Protein AF-A0AAD6YYN8-F1 (afdb_monomer_lite)

Sequence (206 aa):
TIDDTARIFHTLMTEFLGYSTYAVHGTDWVSAVAYSLYSSFKTTVLAAHFVFLPFVSPSVEEITANTITLSDIQKVTEQRVIEFNAIGNGYLIEQSTKPNDIGLALYNNPVGQLGWIGANIKLWSDSRVGSLPSVLDNTAIVTSVSLDHLTDSFLSSVWIYAQNANTFKTVYTKAPTNVPLLFRQYEYNVSLWPEEYVAKVGNLVS

pLDDT: mean 94.05, std 4.23, range [74.75, 98.69]

Radius of gyration: 18.01 Å; chains: 1; bounding box: 45×35×45 Å

Foldseek 3Di:
DLLVLLVVVVCCCCVVVNQQADEEEDDDSRLLNNLSNVQPVQRRHQEYEYAHHLAAFDAPVRCVVVVPDDDPLLVLLNVLLVVCVVPVCPLLVCLQPPLQVLLVVCLQPLVSLLVNQVVNVCSQADVQEPDPPGPHYPVNSSVVSVVCNVVSNSSVVSVSSNVCVCRHHNDAAARPHLREYEYDYDSRHNHRDDPVNVVSHYNYDD

Secondary structure (DSSP, 8-state):
-HHHHHHHHHHIIIIIS--SSEEEEE-HHHHHHHHHHHHH-TTTEEEEEESS-SBPPPPHHHHHHTT----HHHHHHHHHHHHIIIII-HHHHHHHH-HHHHHHHHTT-HHHHHHHHHHHHHHTS-TTTTSTT----HHHHHHHHHHHHHTT-HHHHTHHHHHTTTSSBSS----S--SEEEE---TT-SS---HHHHTTTSEE--

Structure (mmCIF, N/CA/C/O backbone):
data_AF-A0AAD6YYN8-F1
#
_entry.id   AF-A0AAD6YYN8-F1
#
loop_
_atom_site.group_PDB
_atom_site.id
_atom_site.type_symbol
_atom_site.label_atom_id
_atom_site.label_alt_id
_atom_site.label_comp_id
_atom_site.label_asym_id
_atom_site.label_entity_id
_atom_site.label_seq_id
_atom_site.pdbx_PDB_ins_code
_atom_site.Cartn_x
_atom_site.Cartn_y
_atom_site.Cartn_z
_atom_site.occupancy
_atom_site.B_iso_or_equiv
_atom_site.auth_seq_id
_atom_site.auth_comp_id
_atom_site.auth_asym_id
_atom_site.auth_atom_id
_atom_site.pdbx_PDB_model_num
ATOM 1 N N . THR A 1 1 ? -13.419 6.040 -2.707 1.00 92.75 1 THR A N 1
ATOM 2 C CA . THR A 1 1 ? -12.193 6.638 -2.128 1.00 92.75 1 THR A CA 1
ATOM 3 C C . THR A 1 1 ? -11.593 5.683 -1.108 1.00 92.75 1 THR A C 1
ATOM 5 O O . THR A 1 1 ? -12.251 4.701 -0.778 1.00 92.75 1 THR A O 1
ATOM 8 N N . ILE A 1 2 ? -10.386 5.943 -0.595 1.00 96.31 2 ILE A N 1
ATOM 9 C CA . ILE A 1 2 ? -9.782 5.145 0.492 1.00 96.31 2 ILE A CA 1
ATOM 10 C C . ILE A 1 2 ? -10.715 5.021 1.706 1.00 96.31 2 ILE A C 1
ATOM 12 O O . ILE A 1 2 ? -10.920 3.915 2.205 1.00 96.31 2 ILE A O 1
ATOM 16 N N . ASP A 1 3 ? -11.322 6.126 2.142 1.00 95.44 3 ASP A N 1
ATOM 17 C CA . ASP A 1 3 ? -12.203 6.136 3.315 1.00 95.44 3 ASP A CA 1
ATOM 18 C C . ASP A 1 3 ? -13.524 5.397 3.059 1.00 95.44 3 ASP A C 1
ATOM 20 O O . ASP A 1 3 ? -14.037 4.713 3.946 1.00 95.44 3 ASP A O 1
ATOM 24 N N . ASP A 1 4 ? -14.052 5.450 1.831 1.00 97.12 4 ASP A N 1
ATOM 25 C CA . ASP A 1 4 ? -15.209 4.628 1.454 1.00 97.12 4 ASP A CA 1
ATOM 26 C C . ASP A 1 4 ? -14.883 3.137 1.492 1.00 97.12 4 ASP A C 1
ATOM 28 O O . ASP A 1 4 ? -15.668 2.358 2.033 1.00 97.12 4 ASP A O 1
ATOM 32 N N . THR A 1 5 ? -13.727 2.732 0.960 1.00 97.69 5 THR A N 1
ATOM 33 C CA . THR A 1 5 ? -13.281 1.333 1.012 1.00 97.69 5 THR A CA 1
ATOM 34 C C . THR A 1 5 ? -13.104 0.880 2.459 1.00 97.69 5 THR A C 1
ATOM 36 O O . THR A 1 5 ? -13.560 -0.204 2.821 1.00 97.69 5 THR A O 1
ATOM 39 N N . ALA A 1 6 ? -12.517 1.723 3.316 1.00 98.31 6 ALA A N 1
ATOM 40 C CA . ALA A 1 6 ? -12.379 1.445 4.743 1.00 98.31 6 ALA A CA 1
ATOM 41 C C . ALA A 1 6 ? -13.748 1.249 5.413 1.00 98.31 6 ALA A C 1
ATOM 43 O O . ALA A 1 6 ? -13.950 0.268 6.127 1.00 98.31 6 ALA A O 1
ATOM 44 N N . ARG A 1 7 ? -14.721 2.124 5.139 1.00 98.50 7 ARG A N 1
ATOM 45 C CA . ARG A 1 7 ? -16.092 1.987 5.650 1.00 98.50 7 ARG A CA 1
ATOM 46 C C . ARG A 1 7 ? -16.759 0.694 5.174 1.00 98.50 7 ARG A C 1
ATOM 48 O O . ARG A 1 7 ? -17.375 0.013 5.986 1.00 98.50 7 ARG A O 1
ATOM 55 N N . ILE A 1 8 ? -16.604 0.329 3.900 1.00 98.56 8 ILE A N 1
ATOM 56 C CA . ILE A 1 8 ? -17.140 -0.926 3.347 1.00 98.56 8 ILE A CA 1
ATOM 57 C C . ILE A 1 8 ? -16.526 -2.140 4.055 1.00 98.56 8 ILE A C 1
ATOM 59 O O . ILE A 1 8 ? -17.256 -3.044 4.456 1.00 98.56 8 ILE A O 1
ATOM 63 N N . PHE A 1 9 ? -15.206 -2.158 4.257 1.00 98.56 9 PHE A N 1
ATOM 64 C CA . PHE A 1 9 ? -14.535 -3.246 4.975 1.00 98.56 9 PHE A CA 1
ATOM 65 C C . PHE A 1 9 ? -14.952 -3.321 6.443 1.00 98.56 9 PHE A C 1
ATOM 67 O O . PHE A 1 9 ? -15.169 -4.419 6.949 1.00 98.56 9 PHE A O 1
ATOM 74 N N . HIS A 1 10 ? -15.118 -2.182 7.117 1.00 98.69 10 HIS A N 1
ATOM 75 C CA . HIS A 1 10 ? -15.632 -2.162 8.484 1.00 98.69 10 HIS A CA 1
ATOM 76 C C . HIS A 1 10 ? -17.030 -2.787 8.562 1.00 98.69 10 HIS A C 1
ATOM 78 O O . HIS A 1 10 ? -17.232 -3.708 9.348 1.00 98.69 10 HIS A O 1
ATOM 84 N N . THR A 1 11 ? -17.954 -2.355 7.697 1.00 98.62 11 THR A N 1
ATOM 85 C CA . THR A 1 11 ? -19.314 -2.907 7.605 1.00 98.62 11 THR A CA 1
ATOM 86 C C . THR A 1 11 ? -19.305 -4.407 7.301 1.00 98.62 11 THR A C 1
ATOM 88 O O . THR A 1 11 ? -20.029 -5.162 7.945 1.00 98.62 11 THR A O 1
ATOM 91 N N . LEU A 1 12 ? -18.464 -4.873 6.370 1.00 98.62 12 LEU A N 1
ATOM 92 C CA . LEU A 1 12 ? -18.304 -6.304 6.091 1.00 98.62 12 LEU A CA 1
ATOM 93 C C . LEU A 1 12 ? -17.928 -7.079 7.362 1.00 98.62 12 LEU A C 1
ATOM 95 O O . LEU A 1 12 ? -18.556 -8.088 7.680 1.00 98.62 12 LEU A O 1
ATOM 99 N N . MET A 1 13 ? -16.919 -6.603 8.092 1.00 98.62 13 MET A N 1
ATOM 100 C CA . MET A 1 13 ? -16.430 -7.282 9.290 1.00 98.62 13 MET A CA 1
ATOM 101 C C . MET A 1 13 ? -17.475 -7.311 10.405 1.00 98.62 13 MET A C 1
ATOM 103 O O . MET A 1 13 ? -17.673 -8.359 11.017 1.00 98.62 13 MET A O 1
ATOM 107 N N . THR A 1 14 ? -18.153 -6.193 10.664 1.00 98.44 14 THR A N 1
ATOM 108 C CA . THR A 1 14 ? -19.036 -6.050 11.828 1.00 98.44 14 THR A CA 1
ATOM 109 C C . THR A 1 14 ? -20.464 -6.517 11.562 1.00 98.44 14 THR A C 1
ATOM 111 O O . THR A 1 14 ? -21.006 -7.282 12.357 1.00 98.44 14 THR A O 1
ATOM 114 N N . GLU A 1 15 ? -21.076 -6.097 10.456 1.00 98.31 15 GLU A N 1
ATOM 115 C CA . GLU A 1 15 ? -22.502 -6.327 10.189 1.00 98.31 15 GLU A CA 1
ATOM 116 C C . GLU A 1 15 ? -22.764 -7.655 9.476 1.00 98.31 15 GLU A C 1
ATOM 118 O O . GLU A 1 15 ? -23.776 -8.302 9.737 1.00 98.31 15 GLU A O 1
ATOM 123 N N . PHE A 1 16 ? -21.856 -8.082 8.593 1.00 98.44 16 PHE A N 1
ATOM 124 C CA . PHE A 1 16 ? -22.060 -9.280 7.772 1.00 98.44 16 PHE A CA 1
ATOM 125 C C . PHE A 1 16 ? -21.337 -10.510 8.317 1.00 98.44 16 PHE A C 1
ATOM 127 O O . PHE A 1 16 ? -21.902 -11.602 8.321 1.00 98.44 16 PHE A O 1
ATOM 134 N N . LEU A 1 17 ? -20.097 -10.347 8.782 1.00 98.38 17 LEU A N 1
ATOM 135 C CA . LEU A 1 17 ? -19.304 -11.444 9.343 1.00 98.38 17 LEU A CA 1
ATOM 136 C C . LEU A 1 17 ? -19.436 -11.566 10.871 1.00 98.38 17 LEU A C 1
ATOM 138 O O . LEU A 1 17 ? -19.061 -12.594 11.432 1.00 98.38 17 LEU A O 1
ATOM 142 N N . GLY A 1 18 ? -19.989 -10.551 11.545 1.00 98.31 18 GLY A N 1
ATOM 143 C CA . GLY A 1 18 ? -20.280 -10.583 12.982 1.00 98.31 18 GLY A CA 1
ATOM 144 C C . GLY A 1 18 ? -19.060 -10.425 13.896 1.00 98.31 18 GLY A C 1
ATOM 145 O O . GLY A 1 18 ? -19.149 -10.711 15.092 1.00 98.31 18 GLY A O 1
ATOM 146 N N . TYR A 1 19 ? -17.917 -9.973 13.373 1.00 98.44 19 TYR A N 1
ATOM 147 C CA . TYR A 1 19 ? -16.732 -9.694 14.180 1.00 98.44 19 TYR A CA 1
ATOM 148 C C . TYR A 1 19 ? -16.892 -8.361 14.912 1.00 98.44 19 TYR A C 1
ATOM 150 O O . TYR A 1 19 ? -16.799 -7.289 14.317 1.00 98.44 19 TYR A O 1
ATOM 158 N N . SER A 1 20 ? -17.090 -8.420 16.231 1.00 97.19 20 SER A N 1
ATOM 159 C CA . SER A 1 20 ? -17.168 -7.225 17.084 1.00 97.19 20 SER A CA 1
ATOM 160 C C . SER A 1 20 ? -15.836 -6.479 17.187 1.00 97.19 20 SER A C 1
ATOM 162 O O . SER A 1 20 ? -15.820 -5.264 17.389 1.00 97.19 20 SER A O 1
ATOM 164 N N . THR A 1 21 ? -14.722 -7.194 17.026 1.00 98.44 21 THR A N 1
ATOM 165 C CA . THR A 1 21 ? -13.371 -6.641 16.967 1.00 98.44 21 THR A CA 1
ATOM 166 C C . THR A 1 21 ? -12.503 -7.414 15.976 1.00 98.44 21 THR A C 1
ATOM 168 O O . THR A 1 21 ? -12.736 -8.596 15.718 1.00 98.44 21 THR A O 1
ATOM 171 N N . TYR A 1 22 ? -11.503 -6.749 15.398 1.00 98.69 22 TYR A N 1
ATOM 172 C CA . TYR A 1 22 ? -10.579 -7.353 14.437 1.00 98.69 22 TYR A CA 1
ATOM 173 C C . TYR A 1 22 ? -9.228 -6.627 14.407 1.00 98.69 22 TYR A C 1
ATOM 175 O O . TYR A 1 22 ? -9.070 -5.526 14.934 1.00 98.69 22 TYR A O 1
ATOM 183 N N . ALA A 1 23 ? -8.230 -7.259 13.792 1.00 98.44 23 ALA A N 1
ATOM 184 C CA . ALA A 1 23 ? -6.964 -6.622 13.447 1.00 98.44 23 ALA A CA 1
ATOM 185 C C . ALA A 1 23 ? -6.960 -6.250 11.962 1.00 98.44 23 ALA A C 1
ATOM 187 O O . ALA A 1 23 ? -7.618 -6.906 11.152 1.00 98.44 23 ALA A O 1
ATOM 188 N N . VAL A 1 24 ? -6.209 -5.214 11.600 1.00 98.50 24 VAL A N 1
ATOM 189 C CA . VAL A 1 24 ? -6.023 -4.816 10.201 1.00 98.50 24 VAL A CA 1
ATOM 190 C C . VAL A 1 24 ? -4.596 -5.074 9.757 1.00 98.50 24 VAL A C 1
ATOM 192 O O . VAL A 1 24 ? -3.649 -4.882 10.518 1.00 98.50 24 VAL A O 1
ATOM 195 N N . HIS A 1 25 ? -4.444 -5.491 8.507 1.00 98.25 25 HIS A N 1
ATOM 196 C CA . HIS A 1 25 ? -3.152 -5.598 7.854 1.00 98.25 25 HIS A CA 1
ATOM 197 C C . HIS A 1 25 ? -3.153 -4.769 6.572 1.00 98.25 25 HIS A C 1
ATOM 199 O O . HIS A 1 25 ? -4.133 -4.793 5.829 1.00 98.25 25 HIS A O 1
ATOM 205 N N . GLY A 1 26 ? -2.072 -4.029 6.326 1.00 96.19 26 GLY A N 1
ATOM 206 C CA . GLY A 1 26 ? -1.958 -3.136 5.179 1.00 96.19 26 GLY A CA 1
ATOM 207 C C . GLY A 1 26 ? -0.591 -3.186 4.503 1.00 96.19 26 GLY A C 1
ATOM 208 O O . GLY A 1 26 ? 0.452 -3.096 5.154 1.00 96.19 26 GLY A O 1
ATOM 209 N N . THR A 1 27 ? -0.624 -3.266 3.177 1.00 95.62 27 THR A N 1
ATOM 210 C CA . THR A 1 27 ? 0.508 -3.071 2.263 1.00 95.62 27 THR A CA 1
ATOM 211 C C . THR A 1 27 ? 0.035 -2.271 1.052 1.00 95.62 27 THR A C 1
ATOM 213 O O . THR A 1 27 ? -1.171 -2.252 0.797 1.00 95.62 27 THR A O 1
ATOM 216 N N . ASP A 1 28 ? 0.950 -1.646 0.311 1.00 94.12 28 ASP A N 1
ATOM 217 C CA . ASP A 1 28 ? 0.654 -0.883 -0.912 1.00 94.12 28 ASP A CA 1
ATOM 218 C C . ASP A 1 28 ? -0.588 0.029 -0.738 1.00 94.12 28 ASP A C 1
ATOM 220 O O . ASP A 1 28 ? -0.756 0.634 0.320 1.00 94.12 28 ASP A O 1
ATOM 224 N N . TRP A 1 29 ? -1.519 0.112 -1.689 1.00 95.50 29 TRP A N 1
ATOM 225 C CA . TRP A 1 29 ? -2.748 0.903 -1.540 1.00 95.50 29 TRP A CA 1
ATOM 226 C C . TRP A 1 29 ? -3.628 0.487 -0.355 1.00 95.50 29 TRP A C 1
ATOM 228 O O . TRP A 1 29 ? -4.314 1.321 0.246 1.00 95.50 29 TRP A O 1
ATOM 238 N N . VAL A 1 30 ? -3.594 -0.790 0.031 1.00 95.81 30 VAL A N 1
ATOM 239 C CA . VAL A 1 30 ? -4.339 -1.286 1.195 1.00 95.81 30 VAL A CA 1
ATOM 240 C C . VAL A 1 30 ? -3.722 -0.774 2.499 1.00 95.81 30 VAL A C 1
ATOM 242 O O . VAL A 1 30 ? -4.424 -0.723 3.506 1.00 95.81 30 VAL A O 1
ATOM 245 N N . SER A 1 31 ? -2.474 -0.285 2.514 1.00 97.00 31 SER A N 1
ATOM 246 C CA . SER A 1 31 ? -1.935 0.411 3.688 1.00 97.00 31 SER A CA 1
ATOM 247 C C . SER A 1 31 ? -2.737 1.666 4.006 1.00 97.00 31 SER A C 1
ATOM 249 O O . SER A 1 31 ? -2.976 1.946 5.175 1.00 97.00 31 SER A O 1
ATOM 251 N N . ALA A 1 32 ? -3.212 2.398 2.997 1.00 97.19 32 ALA A N 1
ATOM 252 C CA . ALA A 1 32 ? -4.049 3.576 3.203 1.00 97.19 32 ALA A CA 1
ATOM 253 C C . ALA A 1 32 ? -5.435 3.209 3.734 1.00 97.19 32 ALA A C 1
ATOM 255 O O . ALA A 1 32 ? -5.917 3.830 4.682 1.00 97.19 32 ALA A O 1
ATOM 256 N N . VAL A 1 33 ? -6.041 2.155 3.186 1.00 97.88 33 VAL A N 1
ATOM 257 C CA . VAL A 1 33 ? -7.337 1.642 3.656 1.00 97.88 33 VAL A CA 1
ATOM 258 C C . VAL A 1 33 ? -7.231 1.138 5.097 1.00 97.88 33 VAL A C 1
ATOM 260 O O . VAL A 1 33 ? -8.023 1.530 5.952 1.00 97.88 33 VAL A O 1
ATOM 263 N N . ALA A 1 34 ? -6.224 0.316 5.396 1.00 98.06 34 ALA A N 1
ATOM 264 C CA . ALA A 1 34 ? -5.978 -0.213 6.733 1.00 98.06 34 ALA A CA 1
ATOM 265 C C . ALA A 1 34 ? -5.631 0.895 7.737 1.00 98.06 34 ALA A C 1
ATOM 267 O O . ALA A 1 34 ? -6.062 0.835 8.886 1.00 98.06 34 ALA A O 1
ATOM 268 N N . TYR A 1 35 ? -4.912 1.936 7.314 1.00 97.75 35 TYR A N 1
ATOM 269 C CA . TYR A 1 35 ? -4.628 3.096 8.155 1.00 97.75 35 TYR A CA 1
ATOM 270 C C . TYR A 1 35 ? -5.878 3.935 8.437 1.00 97.75 35 TYR A C 1
ATOM 272 O O . TYR A 1 35 ? -6.082 4.360 9.575 1.00 97.75 35 TYR A O 1
ATOM 280 N N . SER A 1 36 ? -6.757 4.118 7.446 1.00 97.62 36 SER A N 1
ATOM 281 C CA . SER A 1 36 ? -8.066 4.749 7.653 1.00 97.62 36 SER A CA 1
ATOM 282 C C . SER A 1 36 ? -8.923 3.933 8.628 1.00 97.62 36 SER A C 1
ATOM 284 O O . SER A 1 36 ? -9.475 4.494 9.577 1.00 97.62 36 SER A O 1
ATOM 286 N N . LEU A 1 37 ? -8.940 2.600 8.494 1.00 98.56 37 LEU A N 1
ATOM 287 C CA . LEU A 1 37 ? -9.604 1.709 9.450 1.00 98.56 37 LEU A CA 1
ATOM 288 C C . LEU A 1 37 ? -9.050 1.869 10.876 1.00 98.56 37 LEU A C 1
ATOM 290 O O . LEU A 1 37 ? -9.810 2.066 11.826 1.00 98.56 37 LEU A O 1
ATOM 294 N N . TYR A 1 38 ? -7.724 1.811 11.010 1.00 98.25 38 TYR A N 1
ATOM 295 C CA . TYR A 1 38 ? -6.984 1.959 12.265 1.00 98.25 38 TYR A CA 1
ATOM 296 C C . TYR A 1 38 ? -7.254 3.303 12.955 1.00 98.25 38 TYR A C 1
ATOM 298 O O . TYR A 1 38 ? -7.463 3.354 14.168 1.00 98.25 38 TYR A O 1
ATOM 306 N N . SER A 1 39 ? -7.289 4.385 12.178 1.00 97.38 39 SER A N 1
ATOM 307 C CA . SER A 1 39 ? -7.531 5.746 12.658 1.00 97.38 39 SER A CA 1
ATOM 308 C C . SER A 1 39 ? -8.988 5.966 13.082 1.00 97.38 39 SER A C 1
ATOM 310 O O . SER A 1 39 ? -9.252 6.553 14.135 1.00 97.38 39 SER A O 1
ATOM 312 N N . SER A 1 40 ? -9.939 5.480 12.280 1.00 97.75 40 SER A N 1
ATOM 313 C CA . SER A 1 40 ? -11.359 5.832 12.405 1.00 97.75 40 SER A CA 1
ATOM 314 C C . SER A 1 40 ? -12.146 4.905 13.334 1.00 97.75 40 SER A C 1
ATOM 316 O O . SER A 1 40 ? -13.029 5.369 14.054 1.00 97.75 40 SER A O 1
ATOM 318 N N . PHE A 1 41 ? -11.821 3.609 13.377 1.00 97.69 41 PHE A N 1
ATOM 319 C CA . PHE A 1 41 ? -12.626 2.596 14.077 1.00 97.69 41 PHE A CA 1
ATOM 320 C C . PHE A 1 41 ? -11.926 2.016 15.314 1.00 97.69 41 PHE A C 1
ATOM 322 O O . PHE A 1 41 ? -11.974 0.814 15.577 1.00 97.69 41 PHE A O 1
ATOM 329 N N . LYS A 1 42 ? -11.301 2.890 16.111 1.00 94.19 42 LYS A N 1
ATOM 330 C CA . LYS A 1 42 ? -10.442 2.563 17.270 1.00 94.19 42 LYS A CA 1
ATOM 331 C C . LYS A 1 42 ? -11.061 1.722 18.397 1.00 94.19 42 LYS A C 1
ATOM 333 O O . LYS A 1 42 ? -10.336 1.274 19.276 1.00 94.19 42 LYS A O 1
ATOM 338 N N . THR A 1 43 ? -12.380 1.540 18.419 1.00 95.56 43 THR A N 1
ATOM 339 C CA . THR A 1 43 ? -13.069 0.652 19.375 1.00 95.56 43 THR A CA 1
ATOM 340 C C . THR A 1 43 ? -13.236 -0.775 18.853 1.00 95.56 43 THR A C 1
ATOM 342 O O . THR A 1 43 ? -13.485 -1.677 19.645 1.00 95.56 43 THR A O 1
ATOM 345 N N . THR A 1 44 ? -13.102 -0.983 17.540 1.00 98.06 44 THR A N 1
ATOM 346 C CA . THR A 1 44 ? -13.265 -2.292 16.880 1.00 98.06 44 THR A CA 1
ATOM 347 C C . THR A 1 44 ? -11.945 -2.827 16.334 1.00 98.06 44 THR A C 1
ATOM 349 O O . THR A 1 44 ? -11.689 -4.025 16.423 1.00 98.06 44 THR A O 1
ATOM 352 N N . VAL A 1 45 ? -11.066 -1.951 15.838 1.00 98.50 45 VAL A N 1
ATOM 353 C CA . VAL A 1 45 ? -9.704 -2.322 15.445 1.00 98.50 45 VAL A CA 1
ATOM 354 C C . VAL A 1 45 ? -8.835 -2.427 16.695 1.00 98.50 45 VAL A C 1
ATOM 356 O O . VAL A 1 45 ? -8.637 -1.429 17.383 1.00 98.50 45 VAL A O 1
ATOM 359 N N . LEU A 1 46 ? -8.303 -3.618 16.985 1.00 97.94 46 LEU A N 1
ATOM 360 C CA . LEU A 1 46 ? -7.490 -3.886 18.186 1.00 97.94 46 LEU A CA 1
ATOM 361 C C . LEU A 1 46 ? -5.991 -4.028 17.922 1.00 97.94 46 LEU A C 1
ATOM 363 O O . LEU A 1 46 ? -5.205 -4.014 18.866 1.00 97.94 46 LEU A O 1
ATOM 367 N N . ALA A 1 47 ? -5.591 -4.141 16.660 1.00 98.06 47 ALA A N 1
ATOM 368 C CA . ALA A 1 47 ? -4.199 -4.073 16.238 1.00 98.06 47 ALA A CA 1
ATOM 369 C C . ALA A 1 47 ? -4.127 -3.676 14.763 1.00 98.06 47 ALA A C 1
ATOM 371 O O . ALA A 1 47 ? -5.034 -3.991 13.985 1.00 98.06 47 ALA A O 1
ATOM 372 N N . ALA A 1 48 ? -3.037 -3.027 14.372 1.00 98.25 48 ALA A N 1
ATOM 373 C CA . ALA A 1 48 ? -2.724 -2.762 12.977 1.00 98.25 48 ALA A CA 1
ATOM 374 C C . ALA A 1 48 ? -1.316 -3.257 12.651 1.00 98.25 48 ALA A C 1
ATOM 376 O O . ALA A 1 48 ? -0.371 -2.941 13.362 1.00 98.25 48 ALA A O 1
ATOM 377 N N . HIS A 1 49 ? -1.170 -4.026 11.579 1.00 98.44 49 HIS A N 1
ATOM 378 C CA . HIS A 1 49 ? 0.119 -4.503 11.094 1.00 98.44 49 HIS A CA 1
ATOM 379 C C . HIS A 1 49 ? 0.384 -3.946 9.699 1.00 98.44 49 HIS A C 1
ATOM 381 O O . HIS A 1 49 ? -0.377 -4.203 8.767 1.00 98.44 49 HIS A O 1
ATOM 387 N N . PHE A 1 50 ? 1.483 -3.225 9.532 1.00 98.00 50 PHE A N 1
ATOM 388 C CA . PHE A 1 50 ? 1.851 -2.607 8.266 1.00 98.00 50 PHE A CA 1
ATOM 389 C C . PHE A 1 50 ? 3.186 -3.133 7.757 1.00 98.00 50 PHE A C 1
ATOM 391 O O . PHE A 1 50 ? 4.119 -3.376 8.517 1.00 98.00 50 PHE A O 1
ATOM 398 N N . VAL A 1 51 ? 3.277 -3.280 6.442 1.00 95.62 51 VAL A N 1
ATOM 399 C CA . VAL A 1 51 ? 4.545 -3.558 5.737 1.00 95.62 51 VAL A CA 1
ATOM 400 C C . VAL A 1 51 ? 4.837 -2.498 4.668 1.00 95.62 51 VAL A C 1
ATOM 402 O O . VAL A 1 51 ? 5.849 -2.542 3.976 1.00 95.62 51 VAL A O 1
ATOM 405 N N . PHE A 1 52 ? 3.930 -1.527 4.562 1.00 94.94 52 PHE A N 1
ATOM 406 C CA . PHE A 1 52 ? 3.995 -0.297 3.787 1.00 94.94 52 PHE A CA 1
ATOM 407 C C . PHE A 1 52 ? 3.141 0.745 4.528 1.00 94.94 52 PHE A C 1
ATOM 409 O O . PHE A 1 52 ? 2.204 0.362 5.236 1.00 94.94 52 PHE A O 1
ATOM 416 N N . LEU A 1 53 ? 3.433 2.039 4.390 1.00 95.94 53 LEU A N 1
ATOM 417 C CA . LEU A 1 53 ? 2.671 3.114 5.037 1.00 95.94 53 LEU A CA 1
ATOM 418 C C . LEU A 1 53 ? 2.066 4.071 4.001 1.00 95.94 53 LEU A C 1
ATOM 420 O O . LEU A 1 53 ? 2.669 4.290 2.955 1.00 95.94 53 LEU A O 1
ATOM 424 N N . PRO A 1 54 ? 0.900 4.691 4.277 1.00 95.12 54 PRO A N 1
ATOM 425 C CA . PRO A 1 54 ? 0.244 5.629 3.359 1.00 95.12 54 PRO A CA 1
ATOM 426 C C . PRO A 1 54 ? 0.877 7.029 3.387 1.00 95.12 54 PRO A C 1
ATOM 428 O O . PRO A 1 54 ? 0.199 8.051 3.454 1.00 95.12 54 PRO A O 1
ATOM 431 N N . PHE A 1 55 ? 2.201 7.070 3.366 1.00 95.38 55 PHE A N 1
ATOM 432 C CA . PHE A 1 55 ? 3.014 8.273 3.390 1.00 95.38 55 PHE A CA 1
ATOM 433 C C . PHE A 1 55 ? 4.183 8.077 2.426 1.00 95.38 55 PHE A C 1
ATOM 435 O O . PHE A 1 55 ? 4.495 6.953 2.036 1.00 95.38 55 PHE A O 1
ATOM 442 N N . VAL A 1 56 ? 4.831 9.164 2.031 1.00 93.50 56 VAL A N 1
ATOM 443 C CA . VAL A 1 56 ? 6.097 9.079 1.297 1.00 93.50 56 VAL A CA 1
ATOM 444 C C . VAL A 1 56 ? 7.199 8.771 2.308 1.00 93.50 56 VAL A C 1
ATOM 446 O O . VAL A 1 56 ? 7.314 9.481 3.308 1.00 93.50 56 VAL A O 1
ATOM 449 N N . SER A 1 57 ? 7.977 7.709 2.081 1.00 93.94 57 SER A N 1
ATOM 450 C CA . SER A 1 57 ? 9.131 7.378 2.928 1.00 93.94 57 SER A CA 1
ATOM 451 C C . SER A 1 57 ? 10.133 8.531 2.970 1.00 93.94 57 SER A C 1
ATOM 453 O O . SER A 1 57 ? 10.236 9.254 1.975 1.00 93.94 57 SER A O 1
ATOM 455 N N . PRO A 1 58 ? 10.886 8.701 4.070 1.00 95.00 58 PRO A N 1
ATOM 456 C CA . PRO A 1 58 ? 11.864 9.772 4.170 1.00 95.00 58 PRO A CA 1
ATOM 457 C C . PRO A 1 58 ? 12.908 9.701 3.054 1.00 95.00 58 PRO A C 1
ATOM 459 O O . PRO A 1 58 ? 13.323 8.612 2.642 1.00 95.00 58 PRO A O 1
ATOM 462 N N . SER A 1 59 ? 13.350 10.864 2.586 1.00 93.69 59 SER A N 1
ATOM 463 C CA . SER A 1 59 ? 14.458 10.968 1.639 1.00 93.69 59 SER A CA 1
ATOM 464 C C . SER A 1 59 ? 15.804 10.662 2.308 1.00 93.69 59 SER A C 1
ATOM 466 O O . SER A 1 59 ? 15.932 10.667 3.535 1.00 93.69 59 SER A O 1
ATOM 468 N N . VAL A 1 60 ? 16.843 10.433 1.500 1.00 93.00 60 VAL A N 1
ATOM 469 C CA . VAL A 1 60 ? 18.220 10.230 1.990 1.00 93.00 60 VAL A CA 1
ATOM 470 C C . VAL A 1 60 ? 18.701 11.453 2.779 1.00 93.00 60 VAL A C 1
ATOM 472 O O . VAL A 1 60 ? 19.351 11.326 3.821 1.00 93.00 60 VAL A O 1
ATOM 475 N N . GLU A 1 61 ? 18.341 12.651 2.319 1.00 94.31 61 GLU A N 1
ATOM 476 C CA . GLU A 1 61 ? 18.639 13.909 3.002 1.00 94.31 61 GLU A CA 1
ATOM 477 C C . GLU A 1 61 ? 17.938 13.976 4.359 1.00 94.31 61 GLU A C 1
ATOM 479 O O . GLU A 1 61 ? 18.558 14.364 5.347 1.00 94.31 61 GLU A O 1
ATOM 484 N N . GLU A 1 62 ? 16.673 13.561 4.436 1.00 94.94 62 GLU A N 1
ATOM 485 C CA . GLU A 1 62 ? 15.916 13.533 5.687 1.00 94.94 62 GLU A CA 1
ATOM 486 C C . GLU A 1 62 ? 16.462 12.487 6.669 1.00 94.94 62 GLU A C 1
ATOM 488 O O . GLU A 1 62 ? 16.542 12.757 7.869 1.00 94.94 62 GLU A O 1
ATOM 493 N N . ILE A 1 63 ? 16.875 11.311 6.194 1.00 95.12 63 ILE A N 1
ATOM 494 C CA . ILE A 1 63 ? 17.536 10.282 7.016 1.00 95.12 63 ILE A CA 1
ATOM 495 C C . ILE A 1 63 ? 18.851 10.831 7.585 1.00 95.12 63 ILE A C 1
ATOM 497 O O . ILE A 1 63 ? 19.081 10.765 8.797 1.00 95.12 63 ILE A O 1
ATOM 501 N N . THR A 1 64 ? 19.674 11.442 6.729 1.00 93.94 64 THR A N 1
ATOM 502 C CA . THR A 1 64 ? 20.973 12.020 7.105 1.00 93.94 64 THR A CA 1
ATOM 503 C C . THR A 1 64 ? 20.809 13.178 8.088 1.00 93.94 64 THR A C 1
ATOM 505 O O . THR A 1 64 ? 21.476 13.213 9.122 1.00 93.94 64 THR A O 1
ATOM 508 N N . ALA A 1 65 ? 19.888 14.107 7.816 1.00 95.69 65 ALA A N 1
ATOM 509 C CA . ALA A 1 65 ? 19.634 15.275 8.659 1.00 95.69 65 ALA A CA 1
ATOM 510 C C . ALA A 1 65 ? 19.134 14.896 10.061 1.00 95.69 65 ALA A C 1
ATOM 512 O O . ALA A 1 65 ? 19.435 15.589 11.030 1.00 95.69 65 ALA A O 1
ATOM 513 N N . ASN A 1 66 ? 18.406 13.782 10.184 1.00 94.69 66 ASN A N 1
ATOM 514 C CA . ASN A 1 66 ? 17.936 13.266 11.470 1.00 94.69 66 ASN A CA 1
ATOM 515 C C . ASN A 1 66 ? 18.933 12.301 12.137 1.00 94.69 66 ASN A C 1
ATOM 517 O O . ASN A 1 66 ? 18.627 11.760 13.195 1.00 94.69 66 ASN A O 1
ATOM 521 N N . THR A 1 67 ? 20.132 12.112 11.568 1.00 95.31 67 THR A N 1
ATOM 522 C CA . THR A 1 67 ? 21.193 11.239 12.115 1.00 95.31 67 THR A CA 1
ATOM 523 C C . THR A 1 67 ? 20.716 9.795 12.346 1.00 95.31 67 THR A C 1
ATOM 525 O O . THR A 1 67 ? 21.118 9.126 13.298 1.00 95.31 67 THR A O 1
ATOM 528 N N . ILE A 1 68 ? 19.831 9.301 11.478 1.00 95.50 68 ILE A N 1
ATOM 529 C CA . ILE A 1 68 ? 19.275 7.950 11.593 1.00 95.50 68 ILE A CA 1
ATOM 530 C C . ILE A 1 68 ? 20.290 6.946 11.050 1.00 95.50 68 ILE A C 1
ATOM 532 O O . ILE A 1 68 ? 20.757 7.056 9.916 1.00 95.50 68 ILE A O 1
ATOM 536 N N . THR A 1 69 ? 20.629 5.944 11.861 1.00 94.19 69 THR A N 1
ATOM 537 C CA . THR A 1 69 ? 21.558 4.883 11.457 1.00 94.19 69 THR A CA 1
ATOM 538 C C . THR A 1 69 ? 20.791 3.744 10.802 1.00 94.19 69 THR A C 1
ATOM 540 O O . THR A 1 69 ? 20.026 3.042 11.458 1.00 94.19 69 THR A O 1
ATOM 543 N N . LEU A 1 70 ? 21.026 3.531 9.508 1.00 93.75 70 LEU A N 1
ATOM 544 C CA . LEU A 1 70 ? 20.417 2.427 8.773 1.00 93.75 70 LEU A CA 1
ATOM 545 C C . LEU A 1 70 ? 21.147 1.104 9.044 1.00 93.75 70 LEU A C 1
ATOM 547 O O . LEU A 1 70 ? 22.377 1.020 8.961 1.00 93.75 70 LEU A O 1
ATOM 551 N N . SER A 1 71 ? 20.376 0.047 9.291 1.00 91.94 71 SER A N 1
ATOM 552 C CA . SER A 1 71 ? 20.851 -1.339 9.212 1.00 91.94 71 SER A CA 1
ATOM 553 C C . SER A 1 71 ? 21.275 -1.706 7.784 1.00 91.94 71 SER A C 1
ATOM 555 O O . SER A 1 71 ? 20.921 -1.028 6.819 1.00 91.94 71 SER A O 1
ATOM 557 N N . ASP A 1 72 ? 21.997 -2.813 7.614 1.00 90.06 72 ASP A N 1
ATOM 558 C CA . ASP A 1 72 ? 22.467 -3.224 6.284 1.00 90.06 72 ASP A CA 1
ATOM 559 C C . ASP A 1 72 ? 21.312 -3.527 5.314 1.00 90.06 72 ASP A C 1
ATOM 561 O O . ASP A 1 72 ? 21.364 -3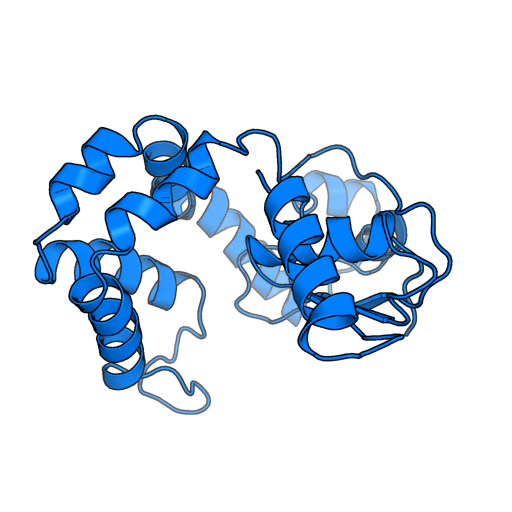.123 4.154 1.00 90.06 72 ASP A O 1
ATOM 565 N N . ILE A 1 73 ? 20.215 -4.120 5.803 1.00 87.25 73 ILE A N 1
ATOM 566 C CA . ILE A 1 73 ? 18.989 -4.335 5.011 1.00 87.25 73 ILE A CA 1
ATOM 567 C C . ILE A 1 73 ? 18.366 -2.996 4.590 1.00 87.25 73 ILE A C 1
ATOM 569 O O . ILE A 1 73 ? 17.905 -2.842 3.456 1.00 87.25 73 ILE A O 1
ATOM 573 N N . GLN A 1 74 ? 18.362 -2.003 5.481 1.00 92.25 74 GLN A N 1
ATOM 574 C CA . GLN A 1 74 ? 17.818 -0.680 5.177 1.00 92.25 74 GLN A CA 1
ATOM 575 C C . GLN A 1 74 ? 18.680 0.085 4.169 1.00 92.25 74 GLN A C 1
ATOM 577 O O . GLN A 1 74 ? 18.114 0.770 3.327 1.00 92.25 74 GLN A O 1
ATOM 582 N N . LYS A 1 75 ? 20.010 -0.076 4.174 1.00 91.31 75 LYS A N 1
ATOM 583 C CA . LYS A 1 75 ? 20.889 0.496 3.133 1.00 91.31 75 LYS A CA 1
ATOM 584 C C . LYS A 1 75 ? 20.604 -0.104 1.755 1.00 91.31 75 LYS A C 1
ATOM 586 O O . LYS A 1 75 ? 20.562 0.621 0.768 1.00 91.31 75 LYS A O 1
ATOM 591 N N . VAL A 1 76 ? 20.366 -1.418 1.678 1.00 90.12 76 VAL A N 1
ATOM 592 C CA . VAL A 1 76 ? 19.938 -2.070 0.425 1.00 90.12 76 VAL A CA 1
ATOM 593 C C . VAL A 1 76 ? 18.586 -1.517 -0.031 1.00 90.12 76 VAL A C 1
ATOM 595 O O . VAL A 1 76 ? 18.420 -1.171 -1.200 1.00 90.12 76 VAL A O 1
ATOM 598 N N . THR A 1 77 ? 17.639 -1.375 0.899 1.00 91.75 77 THR A N 1
ATOM 599 C CA . THR A 1 77 ? 16.316 -0.799 0.614 1.00 91.75 77 THR A CA 1
ATOM 600 C C . THR A 1 77 ? 16.433 0.656 0.137 1.00 91.75 77 THR A C 1
ATOM 602 O O . THR A 1 77 ? 15.769 1.033 -0.822 1.00 91.75 77 THR A O 1
ATOM 605 N N . GLU A 1 78 ? 17.299 1.471 0.747 1.00 93.50 78 GLU A N 1
ATOM 606 C CA . GLU A 1 78 ? 17.540 2.869 0.360 1.00 93.50 78 GLU A CA 1
ATOM 607 C C . GLU A 1 78 ? 17.935 2.986 -1.116 1.00 93.50 78 GLU A C 1
ATOM 609 O O . GLU A 1 78 ? 17.344 3.771 -1.856 1.00 93.50 78 GLU A O 1
ATOM 614 N N . GLN A 1 79 ? 18.872 2.151 -1.577 1.00 91.00 79 GLN A N 1
ATOM 615 C CA . GLN A 1 79 ? 19.288 2.145 -2.982 1.00 91.00 79 GLN A CA 1
ATOM 616 C C . GLN A 1 79 ? 18.127 1.800 -3.925 1.00 91.00 79 GLN A C 1
ATOM 618 O O . GLN A 1 79 ? 17.986 2.408 -4.985 1.00 91.00 79 GLN A O 1
ATOM 623 N N . ARG A 1 80 ? 17.241 0.887 -3.515 1.00 90.94 80 ARG A N 1
ATOM 624 C CA . ARG A 1 80 ? 16.033 0.545 -4.282 1.00 90.94 80 ARG A CA 1
ATOM 625 C C . ARG A 1 80 ? 15.017 1.682 -4.311 1.00 90.94 80 ARG A C 1
ATOM 627 O O . ARG A 1 80 ? 14.379 1.883 -5.338 1.00 90.94 80 ARG A O 1
ATOM 634 N N . VAL A 1 81 ? 14.876 2.443 -3.224 1.00 91.31 81 VAL A N 1
ATOM 635 C CA . VAL A 1 81 ? 14.027 3.647 -3.187 1.00 91.31 81 VAL A CA 1
ATOM 636 C C . VAL A 1 81 ? 14.559 4.709 -4.151 1.00 91.31 81 VAL A C 1
ATOM 638 O O . VAL A 1 81 ? 13.776 5.306 -4.889 1.00 91.31 81 VAL A O 1
ATOM 641 N N . ILE A 1 82 ? 15.879 4.916 -4.196 1.00 91.88 82 ILE A N 1
ATOM 642 C CA . ILE A 1 82 ? 16.521 5.840 -5.146 1.00 91.88 82 ILE A CA 1
ATOM 643 C C . ILE A 1 82 ? 16.225 5.410 -6.589 1.00 91.88 82 ILE A C 1
ATOM 645 O O . ILE A 1 82 ? 15.766 6.225 -7.390 1.00 91.88 82 ILE A O 1
ATOM 649 N N . GLU A 1 83 ? 16.431 4.132 -6.915 1.00 90.88 83 GLU A N 1
ATOM 650 C CA . GLU A 1 83 ? 16.142 3.587 -8.247 1.00 90.88 83 GLU A CA 1
ATOM 651 C C . GLU A 1 83 ? 14.651 3.706 -8.603 1.00 90.88 83 GLU A C 1
ATOM 653 O O . GLU A 1 83 ? 14.299 4.181 -9.685 1.00 90.88 83 GLU A O 1
ATOM 658 N N . PHE A 1 84 ? 13.758 3.352 -7.677 1.00 91.12 84 PHE A N 1
ATOM 659 C CA . PHE A 1 84 ? 12.314 3.457 -7.877 1.00 91.12 84 PHE A CA 1
ATOM 660 C C . PHE A 1 84 ? 11.872 4.900 -8.147 1.00 91.12 84 PHE A C 1
ATOM 662 O O . PHE A 1 84 ? 11.087 5.141 -9.065 1.00 91.12 84 PHE A O 1
ATOM 669 N N . ASN A 1 85 ? 12.408 5.867 -7.404 1.00 90.06 85 ASN A N 1
ATOM 670 C CA . ASN A 1 85 ? 12.103 7.281 -7.609 1.00 90.06 85 ASN A CA 1
ATOM 671 C C . ASN A 1 85 ? 12.641 7.815 -8.942 1.00 90.06 85 ASN A C 1
ATOM 673 O O . ASN A 1 85 ? 12.024 8.707 -9.526 1.00 90.06 85 ASN A O 1
ATOM 677 N N . ALA A 1 86 ? 13.764 7.279 -9.423 1.00 90.88 86 ALA A N 1
ATOM 678 C CA . ALA A 1 86 ? 14.370 7.691 -10.683 1.00 90.88 86 ALA A CA 1
ATOM 679 C C . ALA A 1 86 ? 13.645 7.116 -11.911 1.00 90.88 86 ALA A C 1
ATOM 681 O O . ALA A 1 86 ? 13.445 7.838 -12.887 1.00 90.88 86 ALA A O 1
ATOM 682 N N . ILE A 1 87 ? 13.286 5.825 -11.887 1.00 89.75 87 ILE A N 1
ATOM 683 C CA . ILE A 1 87 ? 12.796 5.109 -13.082 1.00 89.75 87 ILE A CA 1
ATOM 684 C C . ILE A 1 87 ? 11.587 4.190 -12.846 1.00 89.75 87 ILE A C 1
ATOM 686 O O . ILE A 1 87 ? 10.977 3.727 -13.807 1.00 89.75 87 ILE A O 1
ATOM 690 N N . GLY A 1 88 ? 11.223 3.902 -11.595 1.00 89.44 88 GLY A N 1
ATOM 691 C CA . GLY A 1 88 ? 10.215 2.891 -11.246 1.00 89.44 88 GLY A CA 1
ATOM 692 C C . GLY A 1 88 ? 8.783 3.407 -11.080 1.00 89.44 88 GLY A C 1
ATOM 693 O O . GLY A 1 88 ? 7.855 2.606 -10.987 1.00 89.44 88 GLY A O 1
ATOM 694 N N . ASN A 1 89 ? 8.573 4.725 -11.049 1.00 91.31 89 ASN A N 1
ATOM 695 C CA . ASN A 1 89 ? 7.282 5.344 -10.720 1.00 91.31 89 ASN A CA 1
ATOM 696 C C . ASN A 1 89 ? 6.443 5.785 -11.941 1.00 91.31 89 ASN A C 1
ATOM 698 O O . ASN A 1 89 ? 5.381 6.380 -11.768 1.00 91.31 89 ASN A O 1
ATOM 702 N N . GLY A 1 90 ? 6.856 5.474 -13.175 1.00 94.00 90 GLY A N 1
ATOM 703 C CA . GLY A 1 90 ? 6.127 5.891 -14.384 1.00 94.00 90 GLY A CA 1
ATOM 704 C C . GLY A 1 90 ? 4.675 5.394 -14.432 1.00 94.00 90 GLY A C 1
ATOM 705 O O . GLY A 1 90 ? 3.772 6.137 -14.819 1.00 94.00 90 GLY A O 1
ATOM 706 N N . TYR A 1 91 ? 4.427 4.170 -13.950 1.00 94.06 91 TYR A N 1
ATOM 707 C CA . TYR A 1 91 ? 3.078 3.597 -13.875 1.00 94.06 91 TYR A CA 1
ATOM 708 C C . TYR A 1 91 ? 2.136 4.426 -12.981 1.00 94.06 91 TYR A C 1
ATOM 710 O O . TYR A 1 91 ? 0.951 4.547 -13.289 1.00 94.06 91 TYR A O 1
ATOM 718 N N . LEU A 1 92 ? 2.662 4.997 -11.888 1.00 92.94 92 LEU A N 1
ATOM 719 C CA . LEU A 1 92 ? 1.917 5.808 -10.926 1.00 92.94 92 LEU A CA 1
ATOM 720 C C . LEU A 1 92 ? 1.459 7.108 -11.589 1.00 92.94 92 LEU A C 1
ATOM 722 O O . LEU A 1 92 ? 0.308 7.503 -11.415 1.00 92.94 92 LEU A O 1
ATOM 726 N N . ILE A 1 93 ? 2.326 7.741 -12.384 1.00 94.31 93 ILE A N 1
ATOM 727 C CA . ILE A 1 93 ? 2.005 8.972 -13.122 1.00 94.31 93 ILE A CA 1
ATOM 728 C C . ILE A 1 93 ? 0.898 8.703 -14.144 1.00 94.31 93 ILE A C 1
ATOM 730 O O . ILE A 1 93 ? -0.113 9.411 -14.152 1.00 94.31 93 ILE A O 1
ATOM 734 N N . GLU A 1 94 ? 1.056 7.664 -14.966 1.00 96.62 94 GLU A N 1
ATOM 735 C CA . GLU A 1 94 ? 0.089 7.321 -16.015 1.00 96.62 94 GLU A CA 1
ATOM 736 C C . GLU A 1 94 ? -1.287 6.994 -15.418 1.00 96.62 94 GLU A C 1
ATOM 738 O O . GLU A 1 94 ? -2.291 7.598 -15.790 1.00 96.62 94 GLU A O 1
ATOM 743 N N . GLN A 1 95 ? -1.347 6.113 -14.415 1.00 96.00 95 GLN A N 1
ATOM 744 C CA . GLN A 1 95 ? -2.619 5.716 -13.799 1.00 96.00 95 GLN A CA 1
ATOM 745 C C . GLN A 1 95 ? -3.275 6.849 -12.997 1.00 96.00 95 GLN A C 1
ATOM 747 O O . GLN A 1 95 ? -4.500 6.910 -12.910 1.00 96.00 95 GLN A O 1
ATOM 752 N N . SER A 1 96 ? -2.493 7.781 -12.443 1.00 95.56 96 SER A N 1
ATOM 753 C CA . SER A 1 96 ? -3.047 8.932 -11.713 1.00 95.56 96 SER A CA 1
ATOM 754 C C . SER A 1 96 ? -3.615 10.007 -12.635 1.00 95.56 96 SER A C 1
ATOM 756 O O . SER A 1 96 ? -4.537 10.721 -12.248 1.00 95.56 96 SER A O 1
ATOM 758 N N . THR A 1 97 ? -3.060 10.160 -13.839 1.00 96.25 97 THR A N 1
ATOM 759 C CA . THR A 1 97 ? -3.387 11.287 -14.728 1.00 96.25 97 THR A CA 1
ATOM 760 C C . THR A 1 97 ? -4.264 10.888 -15.907 1.00 96.25 97 THR A C 1
ATOM 762 O O . THR A 1 97 ? -5.094 11.689 -16.342 1.00 96.25 97 THR A O 1
ATOM 765 N N . LYS A 1 98 ? -4.112 9.659 -16.408 1.00 97.00 98 LYS A N 1
ATOM 766 C CA . LYS A 1 98 ? -4.749 9.132 -17.619 1.00 97.00 98 LYS A CA 1
ATOM 767 C C . LYS A 1 98 ? -5.355 7.728 -17.410 1.00 97.00 98 LYS A C 1
ATOM 769 O O . LYS A 1 98 ? -5.209 6.873 -18.282 1.00 97.00 98 LYS A O 1
ATOM 774 N N . PRO A 1 99 ? -6.095 7.463 -16.309 1.00 96.50 99 PRO A N 1
ATOM 775 C CA . PRO A 1 99 ? -6.589 6.118 -15.978 1.00 96.50 99 PRO A CA 1
ATOM 776 C C . PRO A 1 99 ? -7.452 5.491 -17.084 1.00 96.50 99 PRO A C 1
ATOM 778 O O . PRO A 1 99 ? -7.340 4.298 -17.345 1.00 96.50 99 PRO A O 1
ATOM 781 N N . ASN A 1 100 ? -8.283 6.285 -17.768 1.00 96.38 100 ASN A N 1
ATOM 782 C CA . ASN A 1 100 ? -9.101 5.790 -18.878 1.00 96.38 100 ASN A CA 1
ATOM 783 C C . ASN A 1 100 ? -8.264 5.433 -20.108 1.00 96.38 100 ASN A C 1
ATOM 785 O O . ASN A 1 100 ? -8.559 4.433 -20.754 1.00 96.38 100 ASN A O 1
ATOM 789 N N . ASP A 1 101 ? -7.238 6.223 -20.428 1.00 97.19 101 ASP A N 1
ATOM 790 C CA . ASP A 1 101 ? -6.433 6.015 -21.633 1.00 97.19 101 ASP A CA 1
ATOM 791 C C . ASP A 1 101 ? -5.637 4.709 -21.491 1.00 97.19 101 ASP A C 1
ATOM 793 O O . ASP A 1 101 ? -5.756 3.819 -22.337 1.00 97.19 101 ASP A O 1
ATOM 797 N N . ILE A 1 102 ? -4.916 4.537 -20.374 1.00 97.00 102 ILE A N 1
ATOM 798 C CA . ILE A 1 102 ? -4.180 3.296 -20.092 1.00 97.00 102 ILE A CA 1
ATOM 799 C C . ILE A 1 102 ? -5.121 2.110 -19.856 1.00 97.00 102 ILE A C 1
ATOM 801 O O . ILE A 1 102 ? -4.863 1.006 -20.340 1.00 97.00 102 ILE A O 1
ATOM 805 N N . GLY A 1 103 ? -6.237 2.334 -19.159 1.00 96.00 103 GLY A N 1
ATOM 806 C CA . GLY A 1 103 ? -7.237 1.311 -18.876 1.00 96.00 103 GLY A CA 1
ATOM 807 C C . GLY A 1 103 ? -7.847 0.735 -20.151 1.00 96.00 103 GLY A C 1
ATOM 808 O O . GLY A 1 103 ? -7.893 -0.482 -20.308 1.00 96.00 103 GLY A O 1
ATOM 809 N N . LEU A 1 104 ? -8.253 1.591 -21.095 1.00 94.94 104 LEU A N 1
ATOM 810 C CA . LEU A 1 104 ? -8.796 1.168 -22.389 1.00 94.94 104 LEU A CA 1
ATOM 811 C C . LEU A 1 104 ? -7.722 0.561 -23.297 1.00 94.94 104 LEU A C 1
ATOM 813 O O . LEU A 1 104 ? -8.005 -0.421 -23.984 1.00 94.94 104 LEU A O 1
ATOM 817 N N . ALA A 1 105 ? -6.493 1.085 -23.279 1.00 96.44 105 ALA A N 1
ATOM 818 C CA . ALA A 1 105 ? -5.382 0.521 -24.048 1.00 96.44 105 ALA A CA 1
ATOM 819 C C . ALA A 1 105 ? -5.057 -0.930 -23.644 1.00 96.44 105 ALA A C 1
ATOM 821 O O . ALA A 1 105 ? -4.614 -1.723 -24.480 1.00 96.44 105 ALA A O 1
ATOM 822 N N . LEU A 1 106 ? -5.290 -1.286 -22.376 1.00 96.25 106 LEU A N 1
ATOM 823 C CA . LEU A 1 106 ? -4.986 -2.607 -21.825 1.00 96.25 106 LEU A CA 1
ATOM 824 C C . LEU A 1 106 ? -6.220 -3.493 -21.573 1.00 96.25 106 LEU A C 1
ATOM 826 O O . LEU A 1 106 ? -6.035 -4.676 -21.297 1.00 96.25 106 LEU A O 1
ATOM 830 N N . TYR A 1 107 ? -7.450 -2.984 -21.726 1.00 89.88 107 TYR A N 1
ATOM 831 C CA . TYR A 1 107 ? -8.714 -3.633 -21.318 1.00 89.88 107 TYR A CA 1
ATOM 832 C C . TYR A 1 107 ? -8.876 -5.091 -21.781 1.00 89.88 107 TYR A C 1
ATOM 834 O O . TYR A 1 107 ? -9.336 -5.923 -21.014 1.00 89.88 107 TYR A O 1
ATOM 842 N N . ASN A 1 108 ? -8.426 -5.437 -22.988 1.00 88.69 108 ASN A N 1
ATOM 843 C CA . ASN A 1 108 ? -8.465 -6.811 -23.503 1.00 88.69 108 ASN A CA 1
ATOM 844 C C . ASN A 1 108 ? -7.141 -7.203 -24.180 1.00 88.69 108 ASN A C 1
ATOM 846 O O . ASN A 1 108 ? -7.109 -7.787 -25.263 1.00 88.69 108 ASN A O 1
ATOM 850 N N . ASN A 1 109 ? -6.021 -6.798 -23.580 1.00 95.81 109 ASN A N 1
ATOM 851 C CA . ASN A 1 109 ? -4.688 -7.058 -24.110 1.00 95.81 109 ASN A CA 1
ATOM 852 C C . ASN A 1 109 ? -3.851 -7.833 -23.080 1.00 95.81 109 ASN A C 1
ATOM 854 O O . ASN A 1 109 ? -3.102 -7.210 -22.328 1.00 95.81 109 ASN A O 1
ATOM 858 N N . PRO A 1 110 ? -3.934 -9.176 -23.032 1.00 95.94 110 PRO A N 1
ATOM 859 C CA . PRO A 1 110 ? -3.251 -9.969 -22.007 1.00 95.94 110 PRO A CA 1
ATOM 860 C C . PRO A 1 110 ? -1.722 -9.840 -22.074 1.00 95.94 110 PRO A C 1
ATOM 862 O O . PRO A 1 110 ? -1.053 -9.860 -21.044 1.00 95.94 110 PRO A O 1
ATOM 865 N N . VAL A 1 111 ? -1.150 -9.648 -23.268 1.00 97.38 111 VAL A N 1
ATOM 866 C CA . VAL A 1 111 ? 0.297 -9.414 -23.429 1.00 97.38 111 VAL A CA 1
ATOM 867 C C . VAL A 1 111 ? 0.684 -8.033 -22.897 1.00 97.38 111 VAL A C 1
ATOM 869 O O . VAL A 1 111 ? 1.694 -7.900 -22.208 1.00 97.38 111 VAL A O 1
ATOM 872 N N . GLY A 1 112 ? -0.130 -7.012 -23.171 1.00 97.00 112 GLY A N 1
ATOM 873 C CA . GLY A 1 112 ? 0.053 -5.666 -22.631 1.00 97.00 112 GLY A CA 1
ATOM 874 C C . GLY A 1 112 ? -0.089 -5.625 -21.109 1.00 97.00 112 GLY A C 1
ATOM 875 O O . GLY A 1 112 ? 0.768 -5.059 -20.435 1.00 97.00 112 GLY A O 1
ATOM 876 N N . GLN A 1 113 ? -1.110 -6.286 -20.558 1.00 97.19 113 GLN A N 1
ATOM 877 C CA . GLN A 1 113 ? -1.305 -6.417 -19.112 1.00 97.19 113 GLN A CA 1
ATOM 878 C C . GLN A 1 113 ? -0.143 -7.174 -18.457 1.00 97.19 113 GLN A C 1
ATOM 880 O O . GLN A 1 113 ? 0.359 -6.737 -17.424 1.00 97.19 113 GLN A O 1
ATOM 885 N N . LEU A 1 114 ? 0.362 -8.247 -19.081 1.00 97.06 114 LEU A N 1
ATOM 886 C CA . LEU A 1 114 ? 1.558 -8.946 -18.602 1.00 97.06 114 LEU A CA 1
ATOM 887 C C .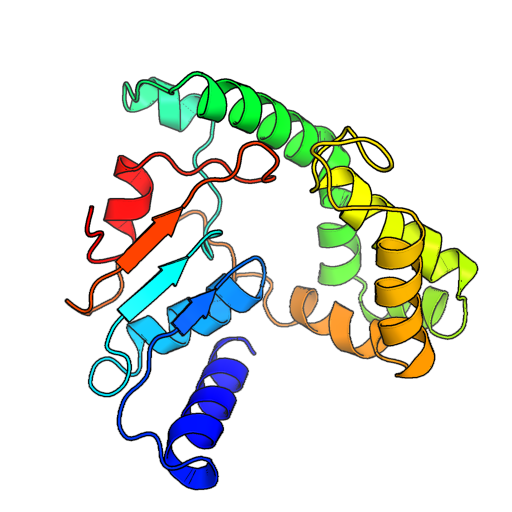 LEU A 1 114 ? 2.792 -8.039 -18.611 1.00 97.06 114 LEU A C 1
ATOM 889 O O . LEU A 1 114 ? 3.559 -8.048 -17.650 1.00 97.06 114 LEU A O 1
ATOM 893 N N . GLY A 1 115 ? 2.976 -7.243 -19.665 1.00 96.12 115 GLY A N 1
ATOM 894 C CA . GLY A 1 115 ? 4.052 -6.257 -19.736 1.00 96.12 115 GLY A CA 1
ATOM 895 C C . GLY A 1 115 ? 3.943 -5.187 -18.647 1.00 96.12 115 GLY A C 1
ATOM 896 O O . GLY A 1 115 ? 4.944 -4.849 -18.027 1.00 96.12 115 GLY A O 1
ATOM 897 N N . TRP A 1 116 ? 2.734 -4.697 -18.375 1.00 96.31 116 TRP A N 1
ATOM 898 C CA . TRP A 1 116 ? 2.486 -3.611 -17.427 1.00 96.31 116 TRP A CA 1
ATOM 899 C C . TRP A 1 116 ? 2.535 -4.069 -15.963 1.00 96.31 116 TRP A C 1
ATOM 901 O O . TRP A 1 116 ? 3.315 -3.558 -15.160 1.00 96.31 116 TRP A O 1
ATOM 911 N N . ILE A 1 117 ? 1.731 -5.071 -15.609 1.00 95.56 117 ILE A N 1
ATOM 912 C CA . ILE A 1 117 ? 1.622 -5.603 -14.246 1.00 95.56 117 ILE A CA 1
ATOM 913 C C . ILE A 1 117 ? 2.852 -6.454 -13.914 1.00 95.56 117 ILE A C 1
ATOM 915 O O . ILE A 1 117 ? 3.447 -6.310 -12.846 1.00 95.56 117 ILE A O 1
ATOM 919 N N . GLY A 1 118 ? 3.271 -7.325 -14.835 1.00 93.81 118 GLY A N 1
ATOM 920 C CA . GLY A 1 118 ? 4.390 -8.239 -14.611 1.00 93.81 118 GLY A CA 1
ATOM 921 C C . GLY A 1 118 ? 5.728 -7.523 -14.426 1.00 93.81 118 GLY A C 1
ATOM 922 O O . GLY A 1 118 ? 6.542 -7.977 -13.620 1.00 93.81 118 GLY A O 1
ATOM 923 N N . ALA A 1 119 ? 5.953 -6.392 -15.107 1.00 90.44 119 ALA A N 1
ATOM 924 C CA . ALA A 1 119 ? 7.141 -5.567 -14.884 1.00 90.44 119 ALA A CA 1
ATOM 925 C C . ALA A 1 119 ? 7.186 -5.013 -13.451 1.00 90.44 119 ALA A C 1
ATOM 927 O O . ALA A 1 119 ? 8.219 -5.126 -12.794 1.00 90.44 119 ALA A O 1
ATOM 928 N N . ASN A 1 120 ? 6.059 -4.508 -12.940 1.00 91.44 120 ASN A N 1
ATOM 929 C CA . ASN A 1 120 ? 5.957 -4.003 -11.570 1.00 91.44 120 ASN A CA 1
ATOM 930 C C . ASN A 1 120 ? 6.154 -5.112 -10.527 1.00 91.44 120 ASN A C 1
ATOM 932 O O . ASN A 1 120 ? 6.944 -4.941 -9.601 1.00 91.44 120 ASN A O 1
ATOM 936 N N . ILE A 1 121 ? 5.519 -6.280 -10.709 1.00 91.56 121 ILE A N 1
ATOM 937 C CA . ILE A 1 121 ? 5.702 -7.428 -9.803 1.00 91.56 121 ILE A CA 1
ATOM 938 C C . ILE A 1 121 ? 7.184 -7.809 -9.715 1.00 91.56 121 ILE A C 1
ATOM 940 O O . ILE A 1 121 ? 7.699 -8.013 -8.618 1.00 91.56 121 ILE A O 1
ATOM 944 N N . LYS A 1 122 ? 7.889 -7.878 -10.851 1.00 88.12 122 LYS A N 1
ATOM 945 C CA . LYS A 1 122 ? 9.328 -8.179 -10.867 1.00 88.12 122 LYS A CA 1
ATOM 946 C C . LYS A 1 122 ? 10.157 -7.082 -10.206 1.00 88.12 122 LYS A C 1
ATOM 948 O O . LYS A 1 122 ? 11.073 -7.401 -9.455 1.00 88.12 122 LYS A O 1
ATOM 953 N N . LEU A 1 123 ? 9.839 -5.815 -10.469 1.00 86.50 123 LEU A N 1
ATOM 954 C CA . LEU A 1 123 ? 10.577 -4.675 -9.929 1.00 86.50 123 LEU A CA 1
ATOM 955 C C . LEU A 1 123 ? 10.502 -4.620 -8.397 1.00 86.50 123 LEU A C 1
ATOM 957 O O . LEU A 1 123 ? 11.511 -4.348 -7.752 1.00 86.50 123 LEU A O 1
ATOM 961 N N . TRP A 1 124 ? 9.336 -4.900 -7.807 1.00 88.19 124 TRP A N 1
ATOM 962 C CA . TRP A 1 124 ? 9.084 -4.731 -6.365 1.00 88.19 124 TRP A CA 1
ATOM 963 C C . TRP A 1 124 ? 9.334 -5.991 -5.528 1.00 88.19 124 TRP A C 1
ATOM 965 O O . TRP A 1 124 ? 9.085 -5.992 -4.324 1.00 88.19 124 TRP A O 1
ATOM 975 N N . SER A 1 125 ? 9.818 -7.062 -6.155 1.00 88.19 125 SER A N 1
ATOM 976 C CA . SER A 1 125 ? 10.039 -8.356 -5.509 1.00 88.19 125 SER A CA 1
ATOM 977 C C . SER A 1 125 ? 11.523 -8.687 -5.365 1.00 88.19 125 SER A C 1
ATOM 979 O O . SER A 1 125 ? 12.400 -7.980 -5.862 1.00 88.19 125 SER A O 1
ATOM 981 N N . ASP A 1 126 ? 11.795 -9.799 -4.682 1.00 87.00 126 ASP A N 1
ATOM 982 C CA . ASP A 1 126 ? 13.114 -10.428 -4.649 1.00 87.00 126 ASP A CA 1
ATOM 983 C C . ASP A 1 126 ? 13.638 -10.666 -6.073 1.00 87.00 126 ASP A C 1
ATOM 985 O O . ASP A 1 126 ? 13.006 -11.363 -6.872 1.00 87.00 126 ASP A O 1
ATOM 989 N N . SER A 1 127 ? 14.808 -10.096 -6.376 1.00 83.31 127 SER A N 1
ATOM 990 C CA . SER A 1 127 ? 15.426 -10.119 -7.707 1.00 83.31 127 SER A CA 1
ATOM 991 C C . SER A 1 127 ? 15.846 -11.517 -8.167 1.00 83.31 127 SER A C 1
ATOM 993 O O . SER A 1 127 ? 16.093 -11.724 -9.355 1.00 83.31 127 SER A O 1
ATOM 995 N N . ARG A 1 128 ? 15.867 -12.502 -7.264 1.00 84.12 128 ARG A N 1
ATOM 996 C CA . ARG A 1 128 ? 16.189 -13.910 -7.542 1.00 84.12 128 ARG A CA 1
ATOM 997 C C . ARG A 1 128 ? 15.003 -14.696 -8.116 1.00 84.12 128 ARG A C 1
ATOM 999 O O . ARG A 1 128 ? 14.937 -15.905 -7.930 1.00 84.12 128 ARG A O 1
ATOM 1006 N N . VAL A 1 129 ? 14.052 -14.038 -8.782 1.00 79.56 129 VAL A N 1
ATOM 1007 C CA . VAL A 1 129 ? 12.856 -14.657 -9.394 1.00 79.56 129 VAL A CA 1
ATOM 1008 C C . VAL A 1 129 ? 13.200 -15.955 -10.135 1.00 79.56 129 VAL A C 1
ATOM 1010 O O . VAL A 1 129 ? 14.086 -15.976 -10.988 1.00 79.56 129 VAL A O 1
ATOM 1013 N N . GLY A 1 130 ? 12.482 -17.037 -9.826 1.00 80.25 130 GLY A N 1
ATOM 1014 C CA . GLY A 1 130 ? 12.733 -18.369 -10.393 1.00 80.25 130 GLY A CA 1
ATOM 1015 C C . GLY A 1 130 ? 13.883 -19.146 -9.735 1.00 80.25 130 GLY A C 1
ATOM 1016 O O . GLY A 1 130 ? 14.214 -20.238 -10.193 1.00 80.25 130 GLY A O 1
ATOM 1017 N N . SER A 1 131 ? 14.478 -18.619 -8.662 1.00 80.31 131 SER A N 1
ATOM 1018 C CA . SER A 1 131 ? 15.503 -19.288 -7.856 1.00 80.31 131 SER A CA 1
ATOM 1019 C C . SER A 1 131 ? 15.305 -19.034 -6.361 1.00 80.31 131 SER A C 1
ATOM 1021 O O . SER A 1 131 ? 14.919 -17.946 -5.937 1.00 80.31 131 SER A O 1
ATOM 1023 N N . LEU A 1 132 ? 15.591 -20.043 -5.534 1.00 80.06 132 LEU A N 1
ATOM 1024 C CA . LEU A 1 132 ? 15.521 -19.887 -4.081 1.00 80.06 132 LEU A CA 1
ATOM 1025 C C . LEU A 1 132 ? 16.494 -18.794 -3.594 1.00 80.06 132 LEU A C 1
ATOM 1027 O O . LEU A 1 132 ? 17.591 -18.663 -4.140 1.00 80.06 132 LEU A O 1
ATOM 1031 N N . PRO A 1 133 ? 16.136 -18.035 -2.543 1.00 82.25 133 PRO A N 1
ATOM 1032 C CA . PRO A 1 133 ? 14.944 -18.169 -1.701 1.00 82.25 133 PRO A CA 1
ATOM 1033 C C . PRO A 1 133 ? 13.686 -17.460 -2.236 1.00 82.25 133 PRO A C 1
ATOM 1035 O O . PRO A 1 133 ? 12.675 -17.457 -1.535 1.00 82.25 133 PRO A O 1
ATOM 1038 N N . SER A 1 134 ? 13.715 -16.868 -3.437 1.00 84.94 134 SER A N 1
ATOM 1039 C CA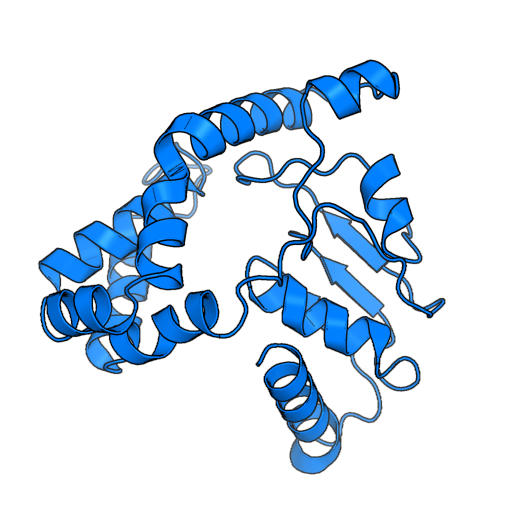 . SER A 1 134 ? 12.525 -16.227 -4.001 1.00 84.94 134 SER A CA 1
ATOM 1040 C C . SER A 1 134 ? 11.431 -17.264 -4.241 1.00 84.94 134 SER A C 1
ATOM 1042 O O . SER A 1 134 ? 11.650 -18.292 -4.881 1.00 84.94 134 SER A O 1
ATOM 1044 N N . VAL A 1 135 ? 10.238 -16.979 -3.722 1.00 86.19 135 VAL A N 1
ATOM 1045 C CA . VAL A 1 135 ? 9.025 -17.767 -3.989 1.00 86.19 135 VAL A CA 1
ATOM 1046 C C . VAL A 1 135 ? 8.283 -17.273 -5.231 1.00 86.19 135 VAL A C 1
ATOM 1048 O O . VAL A 1 135 ? 7.292 -17.875 -5.633 1.00 86.19 135 VAL A O 1
ATOM 1051 N N . LEU A 1 136 ? 8.739 -16.165 -5.829 1.00 89.75 136 LEU A N 1
ATOM 1052 C CA . LEU A 1 136 ? 8.164 -15.635 -7.054 1.00 89.75 136 LEU A CA 1
ATOM 1053 C C . LEU A 1 136 ? 8.717 -16.413 -8.250 1.00 89.75 136 LEU A C 1
ATOM 1055 O O . LEU A 1 136 ? 9.927 -16.445 -8.489 1.00 89.75 136 LEU A O 1
ATOM 1059 N N . ASP A 1 137 ? 7.817 -16.990 -9.035 1.00 90.25 137 ASP A N 1
ATOM 1060 C CA . ASP A 1 137 ? 8.123 -17.634 -10.305 1.00 90.25 137 ASP A CA 1
ATOM 1061 C C . ASP A 1 137 ? 7.221 -17.096 -11.430 1.00 90.25 137 ASP A C 1
ATOM 1063 O O . ASP A 1 137 ? 6.343 -16.250 -11.228 1.00 90.25 137 ASP A O 1
ATOM 1067 N N . ASN A 1 138 ? 7.453 -17.570 -12.656 1.00 91.12 138 ASN A N 1
ATOM 1068 C CA . ASN A 1 138 ? 6.652 -17.152 -13.807 1.00 91.12 138 ASN A CA 1
ATOM 1069 C C . ASN A 1 138 ? 5.177 -17.554 -13.662 1.00 91.12 138 ASN A C 1
ATOM 1071 O O . ASN A 1 138 ? 4.308 -16.835 -14.151 1.00 91.12 138 ASN A O 1
ATOM 1075 N N . THR A 1 139 ? 4.889 -18.667 -12.981 1.00 93.25 139 THR A N 1
ATOM 1076 C CA . THR A 1 139 ? 3.521 -19.144 -12.751 1.00 93.25 139 THR A CA 1
ATOM 1077 C C . THR A 1 139 ? 2.759 -18.170 -11.865 1.00 93.25 139 THR A C 1
ATOM 1079 O O . THR A 1 139 ? 1.643 -17.790 -12.208 1.00 93.25 139 THR A O 1
ATOM 1082 N N . ALA A 1 140 ? 3.363 -17.709 -10.770 1.00 92.62 140 ALA A N 1
ATOM 1083 C CA . ALA A 1 140 ? 2.778 -16.730 -9.864 1.00 92.62 140 ALA A CA 1
ATOM 1084 C C . ALA A 1 140 ? 2.506 -15.397 -10.576 1.00 92.62 140 ALA A C 1
ATOM 1086 O O . ALA A 1 140 ? 1.413 -14.849 -10.449 1.00 92.62 140 ALA A O 1
ATOM 1087 N N . ILE A 1 141 ? 3.450 -14.910 -11.391 1.00 93.81 141 ILE A N 1
ATOM 1088 C CA . ILE A 1 141 ? 3.263 -13.677 -12.175 1.00 93.81 141 ILE A CA 1
ATOM 1089 C C . ILE A 1 141 ? 2.097 -13.836 -13.155 1.00 93.81 141 ILE A C 1
ATOM 1091 O O . ILE A 1 141 ? 1.183 -13.013 -13.164 1.00 93.81 141 ILE A O 1
ATOM 1095 N N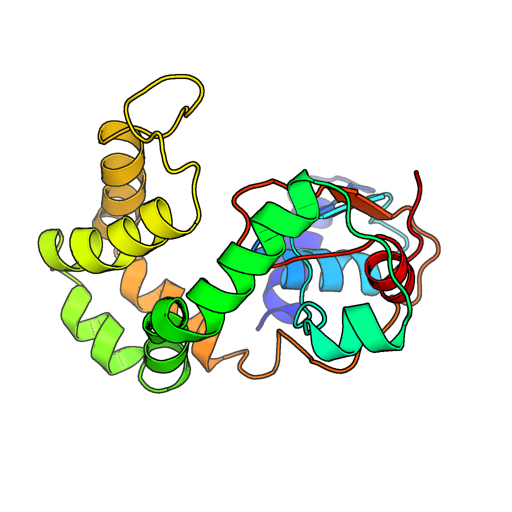 . VAL A 1 142 ? 2.102 -14.900 -13.962 1.00 95.62 142 VAL A N 1
ATOM 1096 C CA . VAL A 1 142 ? 1.045 -15.144 -14.954 1.00 95.62 142 VAL A CA 1
ATOM 1097 C C . VAL A 1 142 ? -0.301 -15.366 -14.276 1.00 95.62 142 VAL A C 1
ATOM 1099 O O . VAL A 1 142 ? -1.304 -14.891 -14.793 1.00 95.62 142 VAL A O 1
ATOM 1102 N N . THR A 1 143 ? -0.344 -16.017 -13.114 1.00 96.06 143 THR A N 1
ATOM 1103 C CA . THR A 1 143 ? -1.583 -16.220 -12.348 1.00 96.06 143 THR A CA 1
ATOM 1104 C C . THR A 1 143 ? -2.172 -14.887 -11.895 1.00 96.06 143 THR A C 1
ATOM 1106 O O . THR A 1 143 ? -3.354 -14.645 -12.126 1.00 96.06 143 THR A O 1
ATOM 1109 N N . SER A 1 144 ? -1.357 -13.995 -11.326 1.00 94.75 144 SER A N 1
ATOM 1110 C CA . SER A 1 144 ? -1.807 -12.662 -10.903 1.00 94.75 144 SER A CA 1
ATOM 1111 C C . SER A 1 144 ? -2.320 -11.823 -12.075 1.00 94.75 144 SER A C 1
ATOM 1113 O O . SER A 1 144 ? -3.377 -11.209 -11.975 1.00 94.75 144 SER A O 1
ATOM 1115 N N . VAL A 1 145 ? -1.608 -11.834 -13.207 1.00 96.50 145 VAL A N 1
ATOM 1116 C CA . VAL A 1 145 ? -2.034 -11.116 -14.422 1.00 96.50 145 VAL A CA 1
ATOM 1117 C C . VAL A 1 145 ? -3.294 -11.735 -15.022 1.00 96.50 145 VAL A C 1
ATOM 1119 O O . VAL A 1 145 ? -4.189 -11.019 -15.454 1.00 96.50 145 VAL A O 1
ATOM 1122 N N . SER A 1 146 ? -3.388 -13.066 -15.031 1.00 97.06 146 SER A N 1
ATOM 1123 C CA . SER A 1 146 ? -4.560 -13.772 -15.553 1.00 97.06 146 SER A CA 1
ATOM 1124 C C . SER A 1 146 ? -5.796 -13.482 -14.720 1.00 97.06 146 SER A C 1
ATOM 1126 O O . SER A 1 146 ? -6.870 -13.362 -15.292 1.00 97.06 146 SER A O 1
ATOM 1128 N N . LEU A 1 147 ? -5.664 -13.351 -13.396 1.00 96.69 147 LEU A N 1
ATOM 1129 C CA . LEU A 1 147 ? -6.778 -12.946 -12.544 1.00 96.69 147 LEU A CA 1
ATOM 1130 C C . LEU A 1 147 ? -7.321 -11.587 -12.993 1.00 96.69 147 LEU A C 1
ATOM 1132 O O . LEU A 1 147 ? -8.500 -11.503 -13.305 1.00 96.69 147 LEU A O 1
ATOM 1136 N N . ASP A 1 148 ? -6.458 -10.574 -13.100 1.00 95.12 148 ASP A N 1
ATOM 1137 C CA . ASP A 1 148 ? -6.858 -9.220 -13.502 1.00 95.12 148 ASP A CA 1
ATOM 1138 C C . ASP A 1 148 ? -7.464 -9.177 -14.919 1.00 95.12 148 ASP A C 1
ATOM 1140 O O . ASP A 1 148 ? -8.470 -8.500 -15.144 1.00 95.12 148 ASP A O 1
ATOM 1144 N N . HIS A 1 149 ? -6.907 -9.968 -15.845 1.00 96.50 149 HIS A N 1
ATOM 1145 C CA . HIS A 1 149 ? -7.418 -10.113 -17.207 1.00 96.50 149 HIS A CA 1
ATOM 1146 C C . HIS A 1 149 ? -8.797 -10.780 -17.250 1.00 96.50 149 HIS A C 1
ATOM 1148 O O . HIS A 1 149 ? -9.716 -10.265 -17.876 1.00 96.50 149 HIS A O 1
ATOM 1154 N N . LEU A 1 150 ? -8.952 -11.932 -16.593 1.00 97.25 150 LEU A N 1
ATOM 1155 C CA . LEU A 1 150 ? -10.170 -12.745 -16.654 1.00 97.25 150 LEU A CA 1
ATOM 1156 C C . LEU A 1 150 ? -11.346 -12.114 -15.902 1.00 97.25 150 LEU A C 1
ATOM 1158 O O . LEU A 1 150 ? -12.490 -12.504 -16.131 1.00 97.25 150 LEU A O 1
ATOM 1162 N N . THR A 1 151 ? -11.080 -11.172 -14.996 1.00 96.50 151 THR A N 1
ATOM 1163 C CA . THR A 1 151 ? -12.106 -10.425 -14.260 1.00 96.50 151 THR A CA 1
ATOM 1164 C C . THR A 1 151 ? -12.307 -9.006 -14.791 1.00 96.50 151 THR A C 1
ATOM 1166 O O . THR A 1 151 ? -12.937 -8.200 -14.101 1.00 96.50 151 THR A O 1
ATOM 1169 N N . ASP A 1 152 ? -11.755 -8.673 -15.966 1.00 95.62 152 ASP A N 1
ATOM 1170 C CA . ASP A 1 152 ? -11.805 -7.337 -16.586 1.00 95.62 152 ASP A CA 1
ATOM 1171 C C . ASP A 1 152 ? -11.437 -6.204 -15.607 1.00 95.62 152 ASP A C 1
ATOM 1173 O O . ASP A 1 152 ? -11.966 -5.087 -15.653 1.00 95.62 152 ASP A O 1
ATOM 1177 N N . SER A 1 153 ? -10.551 -6.501 -14.655 1.00 94.62 153 SER A N 1
ATOM 1178 C CA . SER A 1 153 ? -10.364 -5.665 -13.471 1.00 94.62 153 SER A CA 1
ATOM 1179 C C . SER A 1 153 ? -9.358 -4.546 -13.680 1.00 94.62 153 SER A C 1
ATOM 1181 O O . SER A 1 153 ? -9.504 -3.520 -13.011 1.00 94.62 153 SER A O 1
ATOM 1183 N N . PHE A 1 154 ? -8.454 -4.660 -14.662 1.00 94.12 154 PHE A N 1
ATOM 1184 C CA . PHE A 1 154 ? -7.445 -3.641 -14.957 1.00 94.12 154 PHE A CA 1
ATOM 1185 C C . PHE A 1 154 ? -8.043 -2.234 -15.062 1.00 94.12 154 PHE A C 1
ATOM 1187 O O . PHE A 1 154 ? -7.641 -1.309 -14.362 1.00 94.12 154 PHE A O 1
ATOM 1194 N N . LEU A 1 155 ? -9.065 -2.069 -15.910 1.00 93.81 155 LEU A N 1
ATOM 1195 C CA . LEU A 1 155 ? -9.689 -0.768 -16.159 1.00 93.81 155 LEU A CA 1
ATOM 1196 C C . LEU A 1 155 ? -10.269 -0.158 -14.878 1.00 93.81 155 LEU A C 1
ATOM 1198 O O . LEU A 1 155 ? -10.208 1.053 -14.688 1.00 93.81 155 LEU A O 1
ATOM 1202 N N . SER A 1 156 ? -10.838 -0.984 -14.001 1.00 94.50 156 SER A N 1
ATOM 1203 C CA . SER A 1 156 ? -11.415 -0.517 -12.740 1.00 94.50 156 SER A CA 1
ATOM 1204 C C . SER A 1 156 ? -10.357 -0.264 -11.662 1.00 94.50 156 SER A C 1
ATOM 1206 O O . SER A 1 156 ? -10.497 0.678 -10.883 1.00 94.50 156 SER A O 1
ATOM 1208 N N . SER A 1 157 ? -9.285 -1.059 -11.627 1.00 93.81 157 SER A N 1
ATOM 1209 C CA . SER A 1 157 ? -8.271 -1.011 -10.574 1.00 93.81 157 SER A CA 1
ATOM 1210 C C . SER A 1 157 ? -7.408 0.245 -10.674 1.00 93.81 157 SER A C 1
ATOM 1212 O O . SER A 1 157 ? -7.142 0.879 -9.653 1.00 93.81 157 SER A O 1
ATOM 1214 N N . VAL A 1 158 ? -7.072 0.694 -11.890 1.00 94.69 158 VAL A N 1
ATOM 1215 C CA . VAL A 1 158 ? -6.263 1.909 -12.108 1.00 94.69 158 VAL A CA 1
ATOM 1216 C C . VAL A 1 158 ? -6.938 3.196 -11.610 1.00 94.69 158 VAL A C 1
ATOM 1218 O O . VAL A 1 158 ? -6.267 4.196 -11.357 1.00 94.69 158 VAL A O 1
ATOM 1221 N N . TRP A 1 159 ? -8.259 3.198 -11.398 1.00 95.25 159 TRP A N 1
ATOM 1222 C CA . TRP A 1 159 ? -8.966 4.375 -10.881 1.00 95.25 159 TRP A CA 1
ATOM 1223 C C . TRP A 1 159 ? -8.590 4.739 -9.448 1.00 95.25 159 TRP A C 1
ATOM 1225 O O . TRP A 1 159 ? -8.749 5.904 -9.070 1.00 95.25 159 TRP A O 1
ATOM 1235 N N . ILE A 1 160 ? -8.072 3.796 -8.652 1.00 95.31 160 ILE A N 1
ATOM 1236 C CA . ILE A 1 160 ? -7.642 4.097 -7.281 1.00 95.31 160 ILE A CA 1
ATOM 1237 C C . ILE A 1 160 ? -6.564 5.190 -7.259 1.00 95.31 160 ILE A C 1
ATOM 1239 O O . ILE A 1 160 ? -6.579 6.045 -6.374 1.00 95.31 160 ILE A O 1
ATOM 1243 N N . TYR A 1 161 ? -5.705 5.226 -8.276 1.00 95.38 161 TYR A N 1
ATOM 1244 C CA . TYR A 1 161 ? -4.637 6.208 -8.421 1.00 95.38 161 TYR A CA 1
ATOM 1245 C C . TYR A 1 161 ? -5.211 7.613 -8.635 1.00 95.38 161 TYR A C 1
ATOM 1247 O O . TYR A 1 161 ? -4.951 8.527 -7.851 1.00 95.38 161 TYR A O 1
ATOM 1255 N N . ALA A 1 162 ? -6.076 7.773 -9.641 1.00 95.19 162 ALA A N 1
ATOM 1256 C CA . ALA A 1 162 ? -6.671 9.065 -9.980 1.00 95.19 162 ALA A CA 1
ATOM 1257 C C . ALA A 1 162 ? -7.648 9.587 -8.913 1.00 95.19 162 ALA A C 1
ATOM 1259 O O . ALA A 1 162 ? -7.686 10.784 -8.627 1.00 95.19 162 ALA A O 1
ATOM 1260 N N . GLN A 1 163 ? -8.432 8.704 -8.287 1.00 95.12 163 GLN A N 1
ATOM 1261 C CA . GLN A 1 163 ? -9.406 9.097 -7.261 1.00 95.12 163 GLN A CA 1
ATOM 1262 C C . GLN A 1 163 ? -8.755 9.516 -5.944 1.00 95.12 163 GLN A C 1
ATOM 1264 O O . GLN A 1 163 ? -9.390 10.202 -5.142 1.00 95.12 163 GLN A O 1
ATOM 1269 N N . ASN A 1 164 ? -7.517 9.089 -5.690 1.00 93.81 164 ASN A N 1
ATOM 1270 C CA . ASN A 1 164 ? -6.867 9.284 -4.403 1.00 93.81 164 ASN A CA 1
ATOM 1271 C C . ASN A 1 164 ? -5.460 9.893 -4.560 1.00 93.81 164 ASN A C 1
ATOM 1273 O O . ASN A 1 164 ? -4.518 9.492 -3.874 1.00 93.81 164 ASN A O 1
ATOM 1277 N N . ALA A 1 165 ? -5.340 10.918 -5.413 1.00 86.00 165 ALA A N 1
ATOM 1278 C CA . ALA A 1 165 ? -4.083 11.597 -5.757 1.00 86.00 165 ALA A CA 1
ATOM 1279 C C . ALA A 1 165 ? -3.273 12.138 -4.555 1.00 86.00 165 ALA A C 1
ATOM 1281 O O . ALA A 1 165 ? -2.065 12.313 -4.655 1.00 86.00 165 ALA A O 1
ATOM 1282 N N . ASN A 1 166 ? -3.920 12.373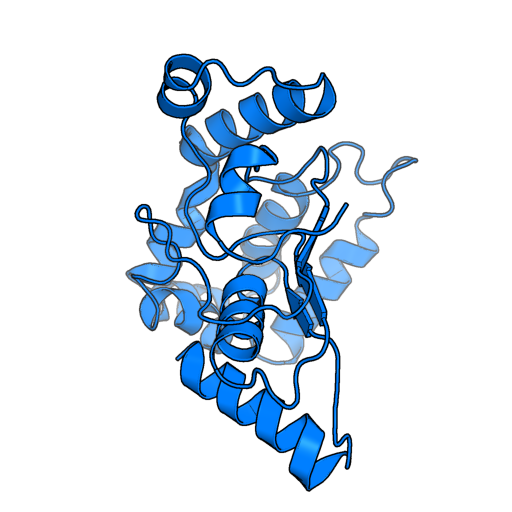 -3.406 1.00 85.44 166 ASN A N 1
ATOM 1283 C CA . ASN A 1 166 ? -3.289 12.890 -2.183 1.00 85.44 166 ASN A CA 1
ATOM 1284 C C . ASN A 1 166 ? -3.121 11.825 -1.079 1.00 85.44 166 ASN A C 1
ATOM 1286 O O . ASN A 1 166 ? -3.030 12.174 0.102 1.00 85.44 166 ASN A O 1
ATOM 1290 N N . THR A 1 167 ? -3.150 10.534 -1.429 1.00 88.12 167 THR A N 1
ATOM 1291 C CA . THR A 1 167 ? -3.077 9.438 -0.443 1.00 88.12 167 THR A CA 1
ATOM 1292 C C . THR A 1 167 ? -1.721 9.367 0.234 1.00 88.12 167 THR A C 1
ATOM 1294 O O . THR A 1 167 ? -1.655 9.419 1.458 1.00 88.12 167 THR A O 1
ATOM 1297 N N . PHE A 1 168 ? -0.647 9.274 -0.552 1.00 90.75 168 PHE A N 1
ATOM 1298 C CA . PHE A 1 168 ? 0.714 9.172 -0.037 1.00 90.75 168 PHE A CA 1
ATOM 1299 C C . PHE A 1 168 ? 1.243 10.570 0.273 1.00 90.75 168 PHE A C 1
ATOM 1301 O O . PHE A 1 168 ? 1.766 11.271 -0.592 1.00 90.75 168 PHE A O 1
ATOM 1308 N N . LYS A 1 169 ? 1.040 11.007 1.517 1.00 88.75 169 LYS A N 1
ATOM 1309 C CA . LYS A 1 169 ? 1.399 12.357 1.969 1.00 88.75 169 LYS A CA 1
ATOM 1310 C C . LYS A 1 169 ? 2.863 12.428 2.390 1.00 88.75 169 LYS A C 1
ATOM 1312 O O . LYS A 1 169 ? 3.386 11.499 2.998 1.00 88.75 169 LYS A O 1
ATOM 1317 N N . THR A 1 170 ? 3.500 13.568 2.145 1.00 89.94 170 THR A N 1
ATOM 1318 C CA . THR A 1 170 ? 4.833 13.888 2.686 1.00 89.94 170 THR A CA 1
ATOM 1319 C C . THR A 1 170 ? 4.764 14.349 4.142 1.00 89.94 170 THR A C 1
ATOM 1321 O O . THR A 1 170 ? 5.695 14.141 4.908 1.00 89.94 170 THR A O 1
ATOM 1324 N 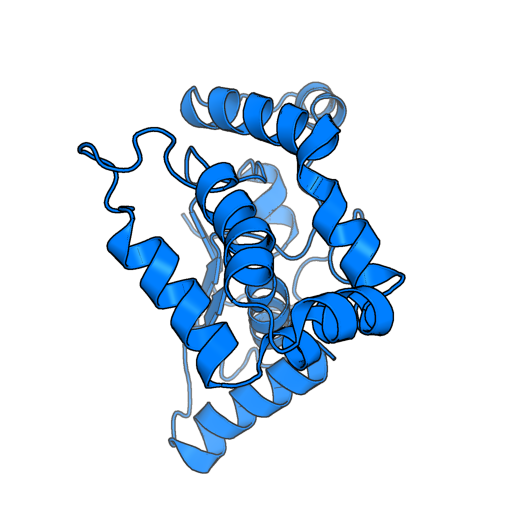N . VAL A 1 171 ? 3.637 14.938 4.556 1.00 91.50 171 VAL A N 1
ATOM 1325 C CA . VAL A 1 171 ? 3.396 15.326 5.950 1.00 91.50 171 VAL A CA 1
ATOM 1326 C C . VAL A 1 171 ? 2.772 14.162 6.704 1.00 91.50 171 VAL A C 1
ATOM 1328 O O . VAL A 1 171 ? 1.685 13.692 6.360 1.00 91.50 171 VAL A O 1
ATOM 1331 N N . TYR A 1 172 ? 3.458 13.716 7.751 1.00 93.81 172 TYR A N 1
ATOM 1332 C CA . TYR A 1 172 ? 3.040 12.546 8.509 1.00 93.81 172 TYR A CA 1
ATOM 1333 C C . TYR A 1 172 ? 1.998 12.956 9.538 1.00 93.81 172 TYR A C 1
ATOM 1335 O O . TYR A 1 172 ? 2.175 13.926 10.276 1.00 93.81 172 TYR A O 1
ATOM 1343 N N . THR A 1 173 ? 0.909 12.202 9.610 1.00 92.50 173 THR A N 1
ATOM 1344 C CA . THR A 1 173 ? -0.145 12.422 10.602 1.00 92.50 173 THR A CA 1
ATOM 1345 C C . THR A 1 173 ? -0.236 11.212 11.498 1.00 92.50 173 THR A C 1
ATOM 1347 O O . THR A 1 173 ? -0.419 10.115 10.978 1.00 92.50 173 THR A O 1
ATOM 1350 N N . LYS A 1 174 ? -0.169 11.408 12.817 1.00 96.44 174 LYS A N 1
ATOM 1351 C CA . LYS A 1 174 ? -0.342 10.332 13.795 1.00 96.44 174 LYS A CA 1
ATOM 1352 C C . LYS A 1 174 ? -1.816 9.964 13.936 1.00 96.44 174 LYS A C 1
ATOM 1354 O O . LYS A 1 174 ? -2.647 10.849 14.143 1.00 96.44 174 LYS A O 1
ATOM 1359 N N . ALA A 1 175 ? -2.142 8.677 13.853 1.00 96.50 175 ALA A N 1
ATOM 1360 C CA . ALA A 1 175 ? -3.502 8.203 14.071 1.00 96.50 175 ALA A CA 1
ATOM 1361 C C . ALA A 1 175 ? -3.963 8.542 15.507 1.00 96.50 175 ALA A C 1
ATOM 1363 O O . ALA A 1 175 ? -3.196 8.352 16.456 1.00 96.50 175 ALA A O 1
ATOM 1364 N N . PRO A 1 176 ? -5.207 9.013 15.710 1.00 96.81 176 PRO A N 1
ATOM 1365 C CA . PRO A 1 176 ? -5.729 9.425 17.013 1.00 96.81 176 PRO A CA 1
ATOM 1366 C C . PRO A 1 176 ? -6.201 8.218 17.847 1.00 96.81 176 PRO A C 1
ATOM 1368 O O . PRO A 1 176 ? -7.351 8.155 18.305 1.00 96.81 176 PRO A O 1
ATOM 1371 N N . THR A 1 177 ? -5.317 7.236 18.027 1.00 96.62 177 THR A N 1
ATOM 1372 C CA . THR A 1 177 ? -5.579 5.972 18.722 1.00 96.62 177 THR A CA 1
ATOM 1373 C C . THR A 1 177 ? -4.335 5.457 19.451 1.00 96.62 177 THR A C 1
ATOM 1375 O O . THR A 1 177 ? -3.207 5.708 19.034 1.00 96.62 177 THR A O 1
ATOM 1378 N N . ASN A 1 178 ? -4.557 4.702 20.529 1.00 96.31 178 ASN A N 1
ATOM 1379 C CA . ASN A 1 178 ? -3.512 3.974 21.260 1.00 96.31 178 ASN A CA 1
ATOM 1380 C C . ASN A 1 178 ? -3.467 2.486 20.879 1.00 96.31 178 ASN A C 1
ATOM 1382 O O . ASN A 1 178 ? -2.739 1.712 21.497 1.00 96.31 178 ASN A O 1
ATOM 1386 N N . VAL A 1 179 ? -4.255 2.067 19.887 1.00 97.81 179 VAL A N 1
ATOM 1387 C CA . VAL A 1 179 ? -4.249 0.689 19.389 1.00 97.81 179 VAL A CA 1
ATOM 1388 C C . VAL A 1 179 ? -2.837 0.328 18.899 1.00 97.81 179 VAL A C 1
ATOM 1390 O O . VAL A 1 179 ? -2.244 1.137 18.177 1.00 97.81 179 VAL A O 1
ATOM 1393 N N . PRO A 1 180 ? -2.288 -0.845 19.272 1.00 98.06 180 PRO A N 1
ATOM 1394 C CA . PRO A 1 180 ? -0.955 -1.267 18.856 1.00 98.06 180 PRO A CA 1
ATOM 1395 C C . PRO A 1 180 ? -0.777 -1.264 17.336 1.00 98.06 180 PRO A C 1
ATOM 1397 O O . PRO A 1 180 ? -1.601 -1.816 16.600 1.00 98.06 180 PRO A O 1
ATOM 1400 N N . LEU A 1 181 ? 0.318 -0.661 16.886 1.00 98.25 181 LEU A N 1
ATOM 1401 C CA . LEU A 1 181 ? 0.790 -0.686 15.511 1.00 98.25 181 LEU A CA 1
ATOM 1402 C C . LEU A 1 181 ? 2.066 -1.523 15.454 1.00 98.25 181 LEU A C 1
ATOM 1404 O O . LEU A 1 181 ? 3.034 -1.222 16.141 1.00 98.25 181 LEU A O 1
ATOM 1408 N N . LEU A 1 182 ? 2.074 -2.549 14.615 1.00 98.12 182 LEU A N 1
ATOM 1409 C CA . LEU A 1 182 ? 3.249 -3.342 14.283 1.00 98.12 182 LEU A CA 1
ATOM 1410 C C . LEU A 1 182 ? 3.711 -2.970 12.879 1.00 98.12 182 LEU A C 1
ATOM 1412 O O . LEU A 1 182 ? 2.885 -2.753 11.987 1.00 98.12 182 LEU A O 1
ATOM 1416 N N . PHE A 1 183 ? 5.022 -2.943 12.666 1.00 96.75 183 PHE A N 1
ATOM 1417 C CA . PHE A 1 183 ? 5.592 -2.671 11.355 1.00 96.75 183 PHE A CA 1
ATOM 1418 C C . PHE A 1 183 ? 6.701 -3.657 11.010 1.00 96.75 183 PHE A C 1
ATOM 1420 O O . PHE A 1 183 ? 7.526 -4.001 11.856 1.00 96.75 183 PHE A O 1
ATOM 1427 N N . ARG A 1 184 ? 6.750 -4.088 9.748 1.00 94.25 184 ARG A N 1
ATOM 1428 C CA . ARG A 1 184 ? 7.852 -4.904 9.238 1.00 94.25 184 ARG A CA 1
ATOM 1429 C C . ARG A 1 184 ? 8.349 -4.396 7.889 1.00 94.25 184 ARG A C 1
ATOM 1431 O O . ARG A 1 184 ? 7.627 -4.413 6.898 1.00 94.25 184 ARG A O 1
ATOM 1438 N N . GLN A 1 185 ? 9.625 -4.015 7.866 1.00 91.12 185 GLN A N 1
ATOM 1439 C CA . GLN A 1 185 ? 10.370 -3.701 6.650 1.00 91.12 185 GLN A CA 1
ATOM 1440 C C . GLN A 1 185 ? 10.817 -4.995 5.956 1.00 91.12 185 GLN A C 1
ATOM 1442 O O . GLN A 1 185 ? 11.346 -5.900 6.603 1.00 91.12 185 GLN A O 1
ATOM 1447 N N . TYR A 1 186 ? 10.661 -5.048 4.634 1.00 89.50 186 TYR A N 1
ATOM 1448 C CA . TYR A 1 186 ? 11.238 -6.092 3.784 1.00 89.50 186 TYR A CA 1
ATOM 1449 C C . TYR A 1 186 ? 12.344 -5.504 2.906 1.00 89.50 186 TYR A C 1
ATOM 1451 O O . TYR A 1 186 ? 12.229 -4.368 2.448 1.00 89.50 186 TYR A O 1
ATOM 1459 N N . GLU A 1 187 ? 13.392 -6.295 2.661 1.00 86.94 187 GLU A N 1
ATOM 1460 C CA . GLU A 1 187 ? 14.605 -5.904 1.921 1.00 86.94 187 GLU A CA 1
ATOM 1461 C C . GLU A 1 187 ? 14.311 -5.360 0.517 1.00 86.94 187 GLU A C 1
ATOM 1463 O O . GLU A 1 187 ? 14.940 -4.404 0.071 1.00 86.94 187 GLU A O 1
ATOM 1468 N N . TYR A 1 188 ? 13.334 -5.951 -0.176 1.00 87.94 188 TYR A N 1
ATOM 1469 C CA . TYR A 1 188 ? 13.045 -5.625 -1.575 1.00 87.94 188 TYR A CA 1
ATOM 1470 C C . TYR A 1 188 ? 11.924 -4.600 -1.769 1.00 87.94 188 TYR A C 1
ATOM 1472 O O . TYR A 1 188 ? 11.532 -4.340 -2.908 1.00 87.94 188 TYR A O 1
ATOM 1480 N N . ASN A 1 189 ? 11.436 -3.993 -0.685 1.00 88.31 189 ASN A N 1
ATOM 1481 C CA . ASN A 1 189 ? 10.402 -2.964 -0.747 1.00 88.31 189 ASN A CA 1
ATOM 1482 C C . ASN A 1 189 ? 10.901 -1.723 -1.518 1.00 88.31 189 ASN A C 1
ATOM 1484 O O . ASN A 1 189 ? 12.096 -1.433 -1.551 1.00 88.31 189 ASN A O 1
ATOM 1488 N N . VAL A 1 190 ? 9.971 -0.987 -2.125 1.00 88.88 190 VAL A N 1
ATOM 1489 C CA . VAL A 1 190 ? 10.218 0.289 -2.824 1.00 88.88 190 VAL A CA 1
ATOM 1490 C C . VAL A 1 190 ? 10.003 1.512 -1.929 1.00 88.88 190 VAL A C 1
ATOM 1492 O O . VAL A 1 190 ? 9.959 2.643 -2.400 1.00 88.88 190 VAL A O 1
ATOM 1495 N N . SER A 1 191 ? 9.868 1.285 -0.624 1.00 92.12 191 SER A N 1
ATOM 1496 C CA . SER A 1 191 ? 9.840 2.311 0.412 1.00 92.12 191 SER A CA 1
ATOM 1497 C C . SER A 1 191 ? 10.721 1.887 1.586 1.00 92.12 191 SER A C 1
ATOM 1499 O O . SER A 1 191 ? 10.805 0.699 1.925 1.00 92.12 191 SER A O 1
ATOM 1501 N N . LEU A 1 192 ? 11.381 2.866 2.203 1.00 94.81 192 LEU A N 1
ATOM 1502 C CA . LEU A 1 192 ? 12.258 2.668 3.352 1.00 94.81 192 LEU A CA 1
ATOM 1503 C C . LEU A 1 192 ? 11.651 3.333 4.582 1.00 94.81 192 LEU A C 1
ATOM 1505 O O . LEU A 1 192 ? 11.471 4.544 4.605 1.00 94.81 192 LEU A O 1
ATOM 1509 N N . TRP A 1 193 ? 11.395 2.558 5.630 1.00 94.75 193 TRP A N 1
ATOM 1510 C CA . TRP A 1 193 ? 10.794 3.068 6.858 1.00 94.75 193 TRP A CA 1
ATOM 1511 C C . TRP A 1 193 ? 11.682 2.788 8.071 1.00 94.75 193 TRP A C 1
ATOM 1513 O O . TRP A 1 193 ? 11.604 1.706 8.659 1.00 94.75 193 TRP A O 1
ATOM 1523 N N . PRO A 1 194 ? 12.537 3.748 8.470 1.00 94.62 194 PRO A N 1
ATOM 1524 C CA . PRO A 1 194 ? 13.190 3.708 9.771 1.00 94.62 194 PRO A CA 1
ATOM 1525 C C . PRO A 1 194 ? 12.160 3.775 10.902 1.00 94.62 194 PRO A C 1
ATOM 1527 O O . PRO A 1 194 ? 11.103 4.402 10.761 1.00 94.62 194 PRO A O 1
ATOM 1530 N N . GLU A 1 195 ? 12.468 3.140 12.029 1.00 94.31 195 GLU A N 1
ATOM 1531 C CA . GLU A 1 195 ? 11.549 2.999 13.163 1.00 94.31 195 GLU A CA 1
ATOM 1532 C C . GLU A 1 195 ? 11.079 4.361 13.691 1.00 94.31 195 GLU A C 1
ATOM 1534 O O . GLU A 1 195 ? 9.898 4.558 13.985 1.00 94.31 195 GLU A O 1
ATOM 1539 N N . GLU A 1 196 ? 11.975 5.347 13.695 1.00 94.44 196 GLU A N 1
ATOM 1540 C CA . GLU A 1 196 ? 11.725 6.724 14.116 1.00 94.44 196 GLU A CA 1
ATOM 1541 C C . GLU A 1 196 ? 10.643 7.407 13.275 1.00 94.44 196 GLU A C 1
ATOM 1543 O O . GLU A 1 196 ? 9.922 8.277 13.765 1.00 94.44 196 GLU A O 1
ATOM 1548 N N . TYR A 1 197 ? 10.511 7.025 12.004 1.00 95.38 197 TYR A N 1
ATOM 1549 C CA . TYR A 1 197 ? 9.473 7.536 11.114 1.00 95.38 197 TYR A CA 1
ATOM 1550 C C . TYR A 1 197 ? 8.166 6.757 11.245 1.00 95.38 197 TYR A C 1
ATOM 1552 O O . TYR A 1 197 ? 7.097 7.369 11.237 1.00 95.38 197 TYR A O 1
ATOM 1560 N N . VAL A 1 198 ? 8.228 5.443 11.457 1.00 95.94 198 VAL A N 1
ATOM 1561 C CA . VAL A 1 198 ? 7.038 4.631 11.759 1.00 95.94 198 VAL A CA 1
ATOM 1562 C C . VAL A 1 198 ? 6.390 5.087 13.076 1.00 95.94 198 VAL A C 1
ATOM 1564 O O . VAL A 1 198 ? 5.171 5.240 13.162 1.00 95.94 198 VAL A O 1
ATOM 1567 N N . ALA A 1 199 ? 7.186 5.412 14.096 1.00 96.00 199 ALA A N 1
ATOM 1568 C CA . ALA A 1 199 ? 6.694 5.901 15.385 1.00 96.00 199 ALA A CA 1
ATOM 1569 C C . ALA A 1 199 ? 5.930 7.243 15.291 1.00 96.00 199 ALA A C 1
ATOM 1571 O O . ALA A 1 199 ? 5.138 7.578 16.180 1.00 96.00 199 ALA A O 1
ATOM 1572 N N . LYS A 1 200 ? 6.115 8.010 14.203 1.00 95.69 200 LYS A N 1
ATOM 1573 C CA . LYS A 1 200 ? 5.360 9.251 13.944 1.00 95.69 200 LYS A CA 1
ATOM 1574 C C . LYS A 1 200 ? 3.919 8.982 13.513 1.00 95.69 200 LYS A C 1
ATOM 1576 O O . LYS A 1 200 ? 3.078 9.859 13.701 1.00 95.69 200 LYS A O 1
ATOM 1581 N N . VAL A 1 201 ? 3.613 7.809 12.951 1.00 95.75 201 VAL A N 1
ATOM 1582 C CA . VAL A 1 201 ? 2.293 7.537 12.352 1.00 95.75 201 VAL A CA 1
ATOM 1583 C C . VAL A 1 201 ? 1.320 6.842 13.307 1.00 95.75 201 VAL A C 1
ATOM 1585 O O . VAL A 1 201 ? 0.112 6.964 13.146 1.00 95.75 201 VAL A O 1
ATOM 1588 N N . GLY A 1 202 ? 1.784 6.169 14.357 1.00 96.25 202 GLY A N 1
ATOM 1589 C CA . GLY A 1 202 ? 0.879 5.468 15.274 1.00 96.25 202 GLY A CA 1
ATOM 1590 C C . GLY A 1 202 ? 1.518 5.075 16.596 1.00 96.25 202 GLY A C 1
ATOM 1591 O O . GLY A 1 202 ? 2.579 5.580 16.964 1.00 96.25 202 GLY A O 1
ATOM 1592 N N . ASN A 1 203 ? 0.841 4.202 17.339 1.00 97.38 203 ASN A N 1
ATOM 1593 C CA . ASN A 1 203 ? 1.384 3.608 18.559 1.00 97.38 203 ASN A CA 1
ATOM 1594 C C . ASN A 1 203 ? 2.245 2.388 18.205 1.00 97.38 203 ASN A C 1
ATOM 1596 O O . ASN A 1 203 ? 1.780 1.255 18.314 1.00 97.38 203 ASN A O 1
ATOM 1600 N N . LEU A 1 204 ? 3.458 2.634 17.707 1.00 97.62 204 LEU A N 1
ATOM 1601 C CA . LEU A 1 204 ? 4.389 1.572 17.338 1.00 97.62 204 LEU A CA 1
ATOM 1602 C C . LEU A 1 204 ? 4.766 0.736 18.567 1.00 97.62 204 LEU A C 1
ATOM 1604 O O . LEU A 1 204 ? 5.233 1.281 19.567 1.00 97.62 204 LEU A O 1
ATOM 1608 N N . VAL A 1 205 ? 4.564 -0.575 18.471 1.00 96.06 205 VAL A N 1
ATOM 1609 C CA . VAL A 1 205 ? 4.989 -1.556 19.471 1.00 96.06 205 VAL A CA 1
ATOM 1610 C C . VAL A 1 205 ? 6.042 -2.483 18.866 1.00 96.06 205 VAL A C 1
ATOM 1612 O O . VAL A 1 205 ? 5.924 -2.887 17.708 1.00 96.06 205 VAL A O 1
ATOM 1615 N N . SER A 1 206 ? 7.077 -2.769 19.655 1.00 74.75 206 SER A N 1
ATOM 1616 C CA . SER A 1 206 ? 8.232 -3.606 19.305 1.00 74.75 206 SER A CA 1
ATOM 1617 C C . SER A 1 206 ? 7.951 -5.094 19.459 1.00 74.75 206 SER A C 1
ATOM 1619 O O . SER A 1 206 ? 7.429 -5.450 20.543 1.00 74.75 206 SER A O 1
#

Organism: NCBI:txid1033008

InterPro domains:
  IPR029058 Alpha/Beta hydrolase fold [G3DSA:3.40.50.1820] (1-206)
  IPR029058 Alpha/Beta hydrolase fold [SSF53474] (1-196)